Protein AF-A0A8C7X1G4-F1 (afdb_monomer)

Foldseek 3Di:
DDPPPPPDAAEDEAEAQAKDKDFLPDPDQAFQKKWKDFVPHTQWIDRNDDIDGDDPNPPQWDADSRGRIIMHGNDDQVSFGKMWMATPNRIGHIYGYQYAYAFDAWEWDWDADPVLFKIKIFIDDDDDVRHPDKWKWKDQPPDIDTDRIDMDGLPRPGQWIKIKIDDPHYIHIYPIDGDLSDADEFDAWEWDWDADPVLFKIKIFTDDDDDVRNHDKWKWKDFPPDIDTDRIDIDGLVRPGQWIKMWIDDPPYIHIYPIDGDPSDDDPPPPD

pLDDT: mean 90.73, std 12.64, range [34.22, 98.5]

Nearest PDB structures (foldseek):
  1ccz-assembly1_A  TM=8.205E-01  e=3.618E-11  Homo sapiens
  2dru-assembly1_A  TM=7.489E-01  e=7.939E-11  Rattus norvegicus
  1qa9-assembly2_D  TM=8.931E-01  e=1.353E-06  Homo sapiens
  4rwh-assembly1_A  TM=8.347E-01  e=2.680E-05  Mus musculus
  8jen-assembly4_P  TM=6.946E-01  e=1.225E-04  Homo sapiens

Mean predicted aligned error: 8.8 Å

Radius of gyration: 34.78 Å; Cα contacts (8 Å, |Δi|>4): 595; chains: 1; bounding box: 71×34×119 Å

Structure (mmCIF, N/CA/C/O backbone):
data_AF-A0A8C7X1G4-F1
#
_entry.id   AF-A0A8C7X1G4-F1
#
loop_
_atom_site.group_PDB
_atom_site.id
_atom_site.type_symbol
_atom_site.label_atom_id
_atom_site.label_alt_id
_atom_site.label_comp_id
_atom_site.label_asym_id
_atom_site.label_entity_id
_atom_site.label_seq_id
_atom_site.pdbx_PDB_ins_code
_atom_site.Cartn_x
_atom_site.Cartn_y
_atom_site.Cartn_z
_atom_site.occupancy
_atom_site.B_iso_or_equiv
_atom_site.auth_seq_id
_atom_site.auth_comp_id
_atom_site.auth_asym_id
_atom_site.auth_atom_id
_atom_site.pdbx_PDB_model_num
ATOM 1 N N . LEU A 1 1 ? 5.122 -12.377 -51.295 1.00 34.69 1 LEU A N 1
ATOM 2 C CA . LEU A 1 1 ? 5.225 -12.927 -49.927 1.00 34.69 1 LEU A CA 1
ATOM 3 C C . LEU A 1 1 ? 5.665 -11.789 -49.019 1.00 34.69 1 LEU A C 1
ATOM 5 O O . LEU A 1 1 ? 6.838 -11.447 -49.019 1.00 34.69 1 LEU A O 1
ATOM 9 N N . LEU A 1 2 ? 4.715 -11.124 -48.361 1.00 34.22 2 LEU A N 1
ATOM 10 C CA . LEU A 1 2 ? 5.016 -10.142 -47.321 1.00 34.22 2 LEU A CA 1
ATOM 11 C C . LEU A 1 2 ? 5.285 -10.939 -46.044 1.00 34.22 2 LEU A C 1
ATOM 13 O O . LEU A 1 2 ? 4.361 -11.521 -45.480 1.00 34.22 2 LEU A O 1
ATOM 17 N N . PHE A 1 3 ? 6.550 -11.037 -45.640 1.00 41.56 3 PHE A N 1
ATOM 18 C CA . PHE A 1 3 ? 6.887 -11.526 -44.308 1.00 41.56 3 PHE A CA 1
ATOM 19 C C . PHE A 1 3 ? 6.509 -10.430 -43.317 1.00 41.56 3 PHE A C 1
ATOM 21 O O . PHE A 1 3 ? 7.213 -9.434 -43.174 1.00 41.56 3 PHE A O 1
ATOM 28 N N . ASN A 1 4 ? 5.356 -10.600 -42.676 1.00 38.78 4 ASN A N 1
ATOM 29 C CA . ASN A 1 4 ? 4.965 -9.802 -41.528 1.00 38.78 4 ASN A CA 1
ATOM 30 C C . ASN A 1 4 ? 5.844 -10.270 -40.358 1.00 38.78 4 ASN A C 1
ATOM 32 O O . ASN A 1 4 ? 5.526 -11.253 -39.689 1.00 38.78 4 ASN A O 1
ATOM 36 N N . PHE A 1 5 ? 6.999 -9.633 -40.164 1.00 43.84 5 PHE A N 1
ATOM 37 C CA . PHE A 1 5 ? 7.762 -9.805 -38.934 1.00 43.84 5 PHE A CA 1
ATOM 38 C C . PHE A 1 5 ? 6.977 -9.116 -37.821 1.00 43.84 5 PHE A C 1
ATOM 40 O O . PHE A 1 5 ? 6.945 -7.892 -37.727 1.00 43.84 5 PHE A O 1
ATOM 47 N N . CYS A 1 6 ? 6.301 -9.912 -36.997 1.00 41.66 6 CYS A N 1
ATOM 48 C CA . CYS A 1 6 ? 5.775 -9.442 -35.728 1.00 41.66 6 CYS A CA 1
ATOM 49 C C . CYS A 1 6 ? 6.983 -9.266 -34.799 1.00 41.66 6 CYS A C 1
ATOM 51 O O . CYS A 1 6 ? 7.384 -10.208 -34.120 1.00 41.66 6 CYS A O 1
ATOM 53 N N . PHE A 1 7 ? 7.632 -8.101 -34.838 1.00 49.62 7 PHE A N 1
ATOM 54 C CA . PHE A 1 7 ? 8.645 -7.766 -33.844 1.00 49.62 7 PHE A CA 1
ATOM 55 C C . PHE A 1 7 ? 7.926 -7.579 -32.507 1.00 49.62 7 PHE A C 1
ATOM 57 O O . PHE A 1 7 ? 7.175 -6.626 -32.319 1.00 49.62 7 PHE A O 1
ATOM 64 N N . THR A 1 8 ? 8.099 -8.528 -31.591 1.00 54.25 8 THR A N 1
ATOM 65 C CA . THR A 1 8 ? 7.745 -8.336 -30.185 1.00 54.25 8 THR A CA 1
ATOM 66 C C . THR A 1 8 ? 8.718 -7.328 -29.591 1.00 54.25 8 THR A C 1
ATOM 68 O O . THR A 1 8 ? 9.898 -7.633 -29.426 1.00 54.25 8 THR A O 1
ATOM 71 N N . GLU A 1 9 ? 8.229 -6.128 -29.301 1.00 69.25 9 GLU A N 1
ATOM 72 C CA . GLU A 1 9 ? 8.960 -5.093 -28.572 1.00 69.25 9 GLU A CA 1
ATOM 73 C C . GLU A 1 9 ? 9.325 -5.626 -27.176 1.00 69.25 9 GLU A C 1
ATOM 75 O O . GLU A 1 9 ? 8.452 -5.928 -26.355 1.00 69.25 9 GLU A O 1
ATOM 80 N N . LYS A 1 10 ? 10.621 -5.802 -26.907 1.00 85.56 10 LYS A N 1
ATOM 81 C CA . LYS A 1 10 ? 11.110 -6.284 -25.609 1.00 85.56 10 LYS A CA 1
ATOM 82 C C . LYS A 1 10 ? 10.997 -5.144 -24.603 1.00 85.56 10 LYS A C 1
ATOM 84 O O . LYS A 1 10 ? 11.717 -4.157 -24.708 1.00 85.56 10 LYS A O 1
ATOM 89 N N . THR A 1 11 ? 10.083 -5.277 -23.645 1.00 92.69 11 THR A N 1
ATOM 90 C CA . THR A 1 11 ? 9.901 -4.305 -22.559 1.00 92.69 11 THR A CA 1
ATOM 91 C C . THR A 1 11 ? 10.560 -4.816 -21.283 1.00 92.69 11 THR A C 1
ATOM 93 O O . THR A 1 11 ? 10.318 -5.950 -20.875 1.00 92.69 11 THR A O 1
ATOM 96 N N . THR A 1 12 ? 11.360 -3.967 -20.644 1.00 95.00 12 THR A N 1
ATOM 97 C CA . THR A 1 12 ? 12.028 -4.238 -19.369 1.00 95.00 12 THR A CA 1
ATOM 98 C C . THR A 1 12 ? 11.533 -3.235 -18.332 1.00 95.00 12 THR A C 1
ATOM 100 O O . THR A 1 12 ? 11.745 -2.031 -18.486 1.00 95.00 12 THR A O 1
ATOM 103 N N . ASP A 1 13 ? 10.883 -3.723 -17.276 1.00 96.06 13 ASP A N 1
ATOM 104 C CA . ASP A 1 13 ? 10.500 -2.917 -16.114 1.00 96.06 13 ASP A CA 1
ATOM 105 C C . ASP A 1 13 ? 11.627 -2.952 -15.069 1.00 96.06 13 ASP A C 1
ATOM 107 O O . ASP A 1 13 ? 12.097 -4.025 -14.686 1.00 96.06 13 ASP A O 1
ATOM 111 N N . VAL A 1 14 ? 12.076 -1.784 -14.611 1.00 97.00 14 VAL A N 1
ATOM 112 C CA . VAL A 1 14 ? 13.241 -1.643 -13.724 1.00 97.00 14 VAL A CA 1
ATOM 113 C C . VAL A 1 14 ? 12.915 -0.742 -12.546 1.00 97.00 14 VAL A C 1
ATOM 115 O O . VAL A 1 14 ? 12.283 0.301 -12.703 1.00 97.00 14 VAL A O 1
ATOM 118 N N . LEU A 1 15 ? 13.373 -1.136 -11.357 1.00 97.50 15 LEU A N 1
ATOM 119 C CA . LEU A 1 15 ? 13.205 -0.350 -10.143 1.00 97.50 15 LEU A CA 1
ATOM 120 C C . LEU A 1 15 ? 14.036 0.938 -10.221 1.00 97.50 15 LEU A C 1
ATOM 122 O O . LEU A 1 15 ? 15.240 0.902 -10.487 1.00 97.50 15 LEU A O 1
ATOM 126 N N . LYS A 1 16 ? 13.415 2.079 -9.935 1.00 97.06 16 LYS A N 1
ATOM 127 C CA . LYS A 1 16 ? 14.098 3.369 -9.801 1.00 97.06 16 LYS A CA 1
ATOM 128 C C . LYS A 1 16 ? 15.258 3.282 -8.798 1.00 97.06 16 LYS A C 1
ATOM 130 O O . LYS A 1 16 ? 15.107 2.729 -7.712 1.00 97.06 16 LYS A O 1
ATOM 135 N N . GLY A 1 17 ? 16.410 3.829 -9.171 1.00 96.44 17 GLY A N 1
ATOM 136 C CA . GLY A 1 17 ? 17.653 3.788 -8.397 1.00 96.44 17 GLY A CA 1
ATOM 137 C C . GLY A 1 17 ? 18.428 2.468 -8.488 1.00 96.44 17 GLY A C 1
ATOM 138 O O . GLY A 1 17 ? 19.518 2.358 -7.932 1.00 96.44 17 GLY A O 1
ATOM 139 N N . SER A 1 18 ? 17.904 1.455 -9.191 1.00 97.00 18 SER A N 1
ATOM 140 C CA . SER A 1 18 ? 18.639 0.209 -9.453 1.00 97.00 18 SER A CA 1
ATOM 141 C C . SER A 1 18 ? 19.553 0.328 -10.682 1.00 97.00 18 SER A C 1
ATOM 143 O O . SER A 1 18 ? 19.762 1.423 -11.203 1.00 97.00 18 SER A O 1
ATOM 145 N N . SER A 1 19 ? 20.144 -0.784 -11.123 1.00 97.50 19 SER A N 1
ATOM 146 C CA . SER A 1 19 ? 20.985 -0.857 -12.321 1.00 97.50 19 SER A CA 1
ATOM 147 C C . SER A 1 19 ? 20.343 -1.777 -13.358 1.00 97.50 19 SER A C 1
ATOM 149 O O . SER A 1 19 ? 19.745 -2.793 -13.000 1.00 97.50 19 SER A O 1
ATOM 151 N N . VAL A 1 20 ? 20.469 -1.427 -14.638 1.00 97.25 20 VAL A N 1
ATOM 152 C CA . VAL A 1 20 ? 19.978 -2.225 -15.769 1.00 97.25 20 VAL A CA 1
ATOM 153 C C . VAL A 1 20 ? 21.058 -2.378 -16.828 1.00 97.25 20 VAL A C 1
ATOM 155 O O . VAL A 1 20 ? 21.833 -1.456 -17.079 1.00 97.25 20 VAL A O 1
ATOM 158 N N . VAL A 1 21 ? 21.066 -3.540 -17.478 1.00 97.00 21 VAL A N 1
ATOM 159 C CA . VAL A 1 21 ? 21.894 -3.827 -18.648 1.00 97.00 21 VAL A CA 1
ATOM 160 C C . VAL A 1 21 ? 20.980 -4.058 -19.846 1.00 97.00 21 VAL A C 1
ATOM 162 O O . VAL A 1 21 ? 20.161 -4.977 -19.844 1.00 97.00 21 VAL A O 1
ATOM 165 N N . LEU A 1 22 ? 21.118 -3.216 -20.865 1.00 95.81 22 LEU A N 1
ATOM 166 C CA . LEU A 1 22 ? 20.484 -3.395 -22.165 1.00 95.81 22 LEU A CA 1
ATOM 167 C C . LEU A 1 22 ? 21.479 -4.089 -23.092 1.00 95.81 22 LEU A C 1
ATOM 169 O O . LEU A 1 22 ? 22.620 -3.649 -23.230 1.00 95.81 22 LEU A O 1
ATOM 173 N N . SER A 1 23 ? 21.047 -5.176 -23.722 1.00 93.81 23 SER A N 1
ATOM 174 C CA . SER A 1 23 ? 21.884 -5.986 -24.608 1.00 93.81 23 SER A CA 1
ATOM 175 C C . SER A 1 23 ? 21.335 -5.937 -26.029 1.00 93.81 23 SER A C 1
ATOM 177 O O . 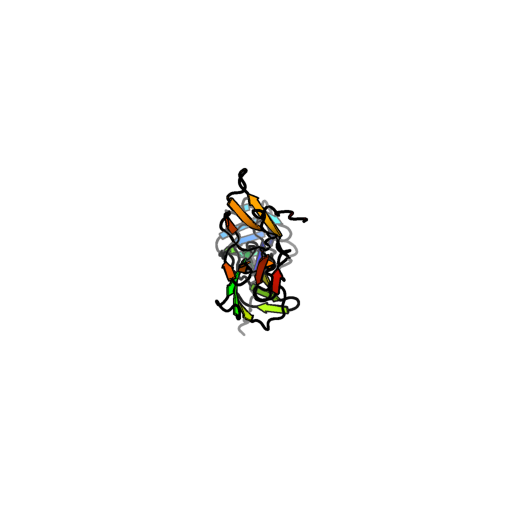SER A 1 23 ? 20.119 -6.021 -26.181 1.00 93.81 23 SER A O 1
ATOM 179 N N . PRO A 1 24 ? 22.168 -5.822 -27.076 1.00 89.50 24 PRO A N 1
ATOM 180 C CA . PRO A 1 24 ? 21.707 -5.833 -28.465 1.00 89.50 24 PRO A CA 1
ATOM 181 C C . PRO A 1 24 ? 21.060 -7.161 -28.912 1.00 89.50 24 PRO A C 1
ATOM 183 O O . PRO A 1 24 ? 20.560 -7.226 -30.031 1.00 89.50 24 PRO A O 1
ATOM 186 N N . ASP A 1 25 ? 21.059 -8.200 -28.064 1.00 77.94 25 ASP A N 1
ATOM 187 C CA . ASP A 1 25 ? 20.509 -9.551 -28.287 1.00 77.94 25 ASP A CA 1
ATOM 188 C C . ASP A 1 25 ? 21.128 -10.332 -29.476 1.00 77.94 25 ASP A C 1
ATOM 190 O O . ASP A 1 25 ? 20.889 -11.533 -29.608 1.00 77.94 25 ASP A O 1
ATOM 194 N N . ASP A 1 26 ? 21.975 -9.697 -30.297 1.00 71.56 26 ASP A N 1
ATOM 195 C CA . ASP A 1 26 ? 22.754 -10.312 -31.377 1.00 71.56 26 ASP A CA 1
ATOM 196 C C . ASP A 1 26 ? 24.218 -10.503 -30.939 1.00 71.56 26 ASP A C 1
ATOM 198 O O . ASP A 1 26 ? 24.931 -9.546 -30.628 1.00 71.56 26 ASP A O 1
ATOM 202 N N . ALA A 1 27 ? 24.670 -11.757 -30.896 1.00 58.47 27 ALA A N 1
ATOM 203 C CA . ALA A 1 27 ? 26.026 -12.128 -30.502 1.00 58.47 27 ALA A CA 1
ATOM 204 C C . ALA A 1 27 ? 26.964 -12.093 -31.719 1.00 58.47 27 ALA A C 1
ATOM 206 O O . ALA A 1 27 ? 27.510 -13.122 -32.127 1.00 58.47 27 ALA A O 1
ATOM 207 N N . GLU A 1 28 ? 27.145 -10.921 -32.334 1.00 65.25 28 GLU A N 1
ATOM 208 C CA . GLU A 1 28 ? 28.210 -10.779 -33.326 1.00 65.25 28 GLU A CA 1
ATOM 209 C C . GLU A 1 28 ? 29.567 -11.022 -32.652 1.00 65.25 28 GLU A C 1
ATOM 211 O O . GLU A 1 28 ? 29.893 -10.450 -31.614 1.00 65.25 28 GLU A O 1
ATOM 216 N N . THR A 1 29 ? 30.387 -11.892 -33.245 1.00 67.38 29 THR A N 1
ATOM 217 C CA . THR A 1 29 ? 31.658 -12.329 -32.645 1.00 67.38 29 THR A CA 1
ATOM 218 C C . THR A 1 29 ? 32.717 -11.225 -32.572 1.00 67.38 29 THR A C 1
ATOM 220 O O . THR A 1 29 ? 33.717 -11.387 -31.874 1.00 67.38 29 THR A O 1
ATOM 223 N N . SER A 1 30 ? 32.539 -10.117 -33.301 1.00 85.38 30 SER A N 1
ATOM 224 C CA . SER A 1 30 ? 33.432 -8.958 -33.249 1.00 85.38 30 SER A CA 1
ATOM 225 C C . SER A 1 30 ? 32.664 -7.664 -33.516 1.00 85.38 30 SER A C 1
ATOM 227 O O . SER A 1 30 ? 32.222 -7.405 -34.632 1.00 85.38 30 SER A O 1
ATOM 229 N N . ILE A 1 31 ? 32.527 -6.842 -32.479 1.00 88.62 31 ILE A N 1
ATOM 230 C CA . ILE A 1 31 ? 31.934 -5.507 -32.565 1.00 88.62 31 ILE A CA 1
ATOM 231 C C . ILE A 1 31 ? 33.049 -4.508 -32.897 1.00 88.62 31 ILE A C 1
ATOM 233 O O . ILE A 1 31 ? 33.967 -4.300 -32.104 1.00 88.62 31 ILE A O 1
ATOM 237 N N . ILE A 1 32 ? 32.977 -3.911 -34.087 1.00 90.50 32 ILE A N 1
ATOM 238 C CA . ILE A 1 32 ? 33.867 -2.840 -34.565 1.00 90.50 32 ILE A CA 1
ATOM 239 C C . ILE A 1 32 ? 33.261 -1.481 -34.208 1.00 90.50 32 ILE A C 1
ATOM 241 O O . ILE A 1 32 ? 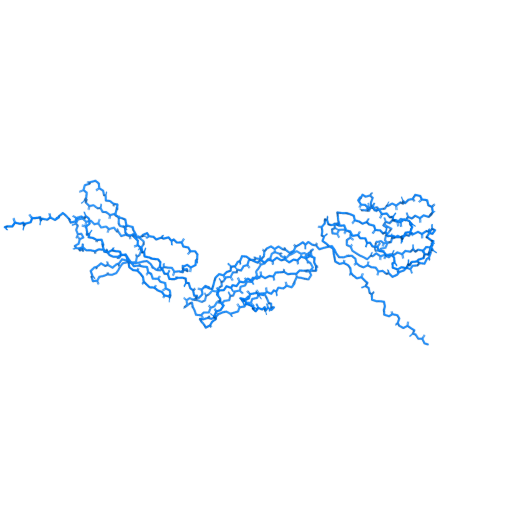33.976 -0.571 -33.789 1.00 90.50 32 ILE A O 1
ATOM 245 N N . SER A 1 33 ? 31.940 -1.352 -34.342 1.00 92.94 33 SER A N 1
ATOM 246 C CA . SER A 1 33 ? 31.198 -0.166 -33.928 1.00 92.94 33 SER A CA 1
ATOM 247 C C . SER A 1 33 ? 29.895 -0.527 -33.229 1.00 92.94 33 SER A C 1
ATOM 249 O O . SER A 1 33 ? 29.194 -1.448 -33.650 1.00 92.94 33 SER A O 1
ATOM 251 N N . ILE A 1 34 ? 29.546 0.238 -32.201 1.00 94.88 34 ILE A N 1
ATOM 252 C CA . ILE A 1 34 ? 28.278 0.135 -31.478 1.00 94.88 34 ILE A CA 1
ATOM 253 C C . ILE A 1 34 ? 27.730 1.533 -31.224 1.00 94.88 34 ILE A C 1
ATOM 255 O O . ILE A 1 34 ? 28.450 2.415 -30.762 1.00 94.88 34 ILE A O 1
ATOM 259 N N . THR A 1 35 ? 26.445 1.717 -31.491 1.00 96.62 35 THR A N 1
ATOM 260 C CA . THR A 1 35 ? 25.703 2.929 -31.157 1.00 96.62 35 THR A CA 1
ATOM 261 C C . THR A 1 35 ? 24.394 2.550 -30.485 1.00 96.62 35 THR A C 1
ATOM 263 O O . THR A 1 35 ? 23.646 1.718 -30.986 1.00 96.62 35 THR A O 1
ATOM 266 N N . TRP A 1 36 ? 24.091 3.197 -29.368 1.00 97.50 36 TRP A N 1
ATOM 267 C CA . TRP A 1 36 ? 22.780 3.155 -28.737 1.00 97.50 36 TRP A CA 1
ATOM 268 C C . TRP A 1 36 ? 22.062 4.476 -28.968 1.00 97.50 36 TRP A C 1
ATOM 270 O O . TRP A 1 36 ? 22.589 5.543 -28.640 1.00 97.50 36 TRP A O 1
ATOM 280 N N . LYS A 1 37 ? 20.840 4.398 -29.496 1.00 97.31 37 LYS A N 1
ATOM 281 C CA . LYS A 1 37 ? 19.903 5.525 -29.556 1.00 97.31 37 LYS A CA 1
ATOM 282 C C . LYS A 1 37 ? 18.875 5.398 -28.440 1.00 97.31 37 LYS A C 1
ATOM 284 O O . LYS A 1 37 ? 18.395 4.295 -28.201 1.00 97.31 37 LYS A O 1
ATOM 289 N N . HIS A 1 38 ? 18.541 6.509 -27.792 1.00 97.44 38 HIS A N 1
ATOM 290 C CA . HIS A 1 38 ? 17.416 6.661 -26.868 1.00 97.44 38 HIS A CA 1
ATOM 291 C C . HIS A 1 38 ? 16.393 7.586 -27.534 1.00 97.44 38 HIS A C 1
ATOM 293 O O . HIS A 1 38 ? 16.647 8.775 -27.742 1.00 97.44 38 HIS A O 1
ATOM 299 N N . GLY A 1 39 ? 15.275 7.014 -27.978 1.00 95.56 39 GLY A N 1
ATOM 300 C CA . GLY A 1 39 ? 14.391 7.667 -28.943 1.00 95.56 39 GLY A CA 1
ATOM 301 C C . GLY A 1 39 ? 15.144 8.050 -30.226 1.00 95.56 39 GLY A C 1
ATOM 302 O O . GLY A 1 39 ? 15.823 7.225 -30.834 1.00 95.56 39 GLY A O 1
ATOM 303 N N . ALA A 1 40 ? 15.042 9.316 -30.637 1.00 94.38 40 ALA A N 1
ATOM 304 C CA . ALA A 1 40 ? 15.722 9.830 -31.831 1.00 94.38 40 ALA A CA 1
ATOM 305 C C . ALA A 1 40 ? 17.195 10.215 -31.592 1.00 94.38 40 ALA A C 1
ATOM 307 O O . ALA A 1 40 ? 17.910 10.548 -32.539 1.00 94.38 40 ALA A O 1
ATOM 308 N N . ASP A 1 41 ? 17.645 10.197 -30.339 1.00 96.81 41 ASP A N 1
ATOM 309 C CA . ASP A 1 41 ? 18.889 10.820 -29.915 1.00 96.81 41 ASP A CA 1
ATOM 310 C C . ASP A 1 41 ? 19.959 9.791 -29.554 1.00 96.81 41 ASP A C 1
ATOM 312 O O . ASP A 1 41 ? 19.656 8.671 -29.155 1.00 96.81 41 ASP A O 1
ATOM 316 N N . LEU A 1 42 ? 21.233 10.167 -29.670 1.00 96.94 42 LEU A N 1
ATOM 317 C CA . LEU A 1 42 ? 22.334 9.302 -29.246 1.00 96.94 42 LEU A CA 1
ATOM 318 C C . LEU A 1 42 ? 22.383 9.213 -27.717 1.00 96.94 42 LEU A C 1
ATOM 320 O O . LEU A 1 42 ? 22.312 10.234 -27.029 1.00 96.94 42 LEU A O 1
ATOM 324 N N . ALA A 1 43 ? 22.540 7.992 -27.209 1.00 97.12 43 ALA A N 1
ATOM 325 C CA . ALA A 1 43 ? 22.817 7.707 -25.806 1.00 97.12 43 ALA A CA 1
ATOM 326 C C . ALA A 1 43 ? 24.312 7.436 -25.590 1.00 97.12 43 ALA A C 1
ATOM 328 O O . ALA A 1 43 ? 24.941 8.055 -24.730 1.00 97.12 43 ALA A O 1
ATOM 329 N N . ALA A 1 44 ? 24.890 6.556 -26.413 1.00 97.38 44 ALA A N 1
ATOM 330 C CA . ALA A 1 44 ? 26.311 6.231 -26.393 1.00 97.38 44 ALA A CA 1
ATOM 331 C C . ALA A 1 44 ? 26.781 5.694 -27.749 1.00 97.38 44 ALA A C 1
ATOM 333 O O . ALA A 1 44 ? 26.002 5.049 -28.454 1.00 97.38 44 ALA A O 1
ATOM 334 N N . ASP A 1 45 ? 28.053 5.890 -28.085 1.00 95.94 45 ASP A N 1
ATOM 335 C CA . ASP A 1 45 ? 28.682 5.215 -29.219 1.00 95.94 45 ASP A CA 1
ATOM 336 C C . ASP A 1 45 ? 30.164 4.871 -28.996 1.00 95.94 45 ASP A C 1
ATOM 338 O O . ASP A 1 45 ? 30.831 5.366 -28.084 1.00 95.94 45 ASP A O 1
ATOM 342 N N . SER A 1 46 ? 30.665 3.948 -29.816 1.00 94.19 46 SER A N 1
ATOM 343 C CA . SER A 1 46 ? 32.080 3.607 -29.938 1.00 94.19 46 SER A CA 1
ATOM 344 C C . SER A 1 46 ? 32.371 3.076 -31.343 1.00 94.19 46 SER A C 1
ATOM 346 O O . SER A 1 46 ? 31.622 2.254 -31.867 1.00 94.19 46 SER A O 1
ATOM 348 N N . PHE A 1 47 ? 33.488 3.514 -31.932 1.00 90.06 47 PHE A N 1
ATOM 349 C CA . PHE A 1 47 ? 33.972 3.105 -33.259 1.00 90.06 47 PHE A CA 1
ATOM 350 C C . PHE A 1 47 ? 35.397 2.536 -33.159 1.00 90.06 47 PHE A C 1
ATOM 352 O O . PHE A 1 47 ? 36.354 3.120 -33.666 1.00 90.06 47 PHE A O 1
ATOM 359 N N . GLY A 1 48 ? 35.565 1.435 -32.422 1.00 76.06 48 GLY A N 1
ATOM 360 C CA . GLY A 1 48 ? 36.865 0.774 -32.237 1.00 76.06 48 GLY A CA 1
ATOM 361 C C . GLY A 1 48 ? 37.850 1.536 -31.338 1.00 76.06 48 GLY A C 1
ATOM 362 O O . GLY A 1 48 ? 39.040 1.222 -31.324 1.00 76.06 48 GLY A O 1
ATOM 363 N N . GLY A 1 49 ? 37.365 2.533 -30.593 1.00 78.62 49 GLY A N 1
ATOM 364 C CA . GLY A 1 49 ? 38.158 3.413 -29.736 1.00 78.62 49 GLY A CA 1
ATOM 365 C C . GLY A 1 49 ? 37.424 3.787 -28.448 1.00 78.62 49 GLY A C 1
ATOM 366 O O . GLY A 1 49 ? 36.690 2.976 -27.884 1.00 78.62 49 GLY A O 1
ATOM 367 N N . ASN A 1 50 ? 37.624 5.019 -27.974 1.00 87.81 50 ASN A N 1
ATOM 368 C CA . ASN A 1 50 ? 36.973 5.503 -26.756 1.00 87.81 50 ASN A CA 1
ATOM 369 C C . ASN A 1 50 ? 35.452 5.576 -26.928 1.00 87.81 50 ASN A C 1
ATOM 371 O O . ASN A 1 50 ? 34.957 5.971 -27.982 1.00 87.81 50 ASN A O 1
ATOM 375 N N . THR A 1 51 ? 34.730 5.220 -25.869 1.00 94.31 51 THR A N 1
ATOM 376 C CA . THR A 1 51 ? 33.279 5.390 -25.795 1.00 94.31 51 THR A CA 1
ATOM 377 C C . THR A 1 51 ? 32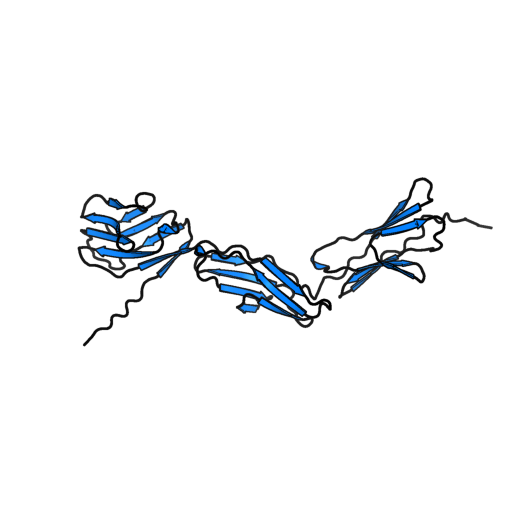.934 6.854 -25.550 1.00 94.31 51 THR A C 1
ATOM 379 O O . THR A 1 51 ? 33.513 7.478 -24.657 1.00 94.31 51 THR A O 1
ATOM 382 N N . THR A 1 52 ? 31.954 7.370 -26.286 1.00 96.25 52 THR A N 1
ATOM 383 C CA . THR A 1 52 ? 31.337 8.672 -26.016 1.00 96.25 52 THR A CA 1
ATOM 384 C C . THR A 1 52 ? 29.939 8.450 -25.462 1.00 96.25 52 THR A C 1
ATOM 386 O O . THR A 1 52 ? 29.158 7.688 -26.027 1.00 96.25 52 THR A O 1
ATOM 389 N N . PHE A 1 53 ? 29.620 9.117 -24.355 1.00 97.25 53 PHE A N 1
ATOM 390 C CA . PHE A 1 53 ? 28.263 9.197 -23.827 1.00 97.25 53 PHE A CA 1
ATOM 391 C C . PHE A 1 53 ? 27.680 10.573 -24.115 1.00 97.25 53 PHE A C 1
ATOM 393 O O . PHE A 1 53 ? 28.402 11.557 -24.278 1.00 97.25 53 PHE A O 1
ATOM 400 N N . TYR A 1 54 ? 26.357 10.638 -24.187 1.00 96.38 54 TYR A N 1
ATOM 401 C CA . TYR A 1 54 ? 25.649 11.859 -24.531 1.00 96.38 54 TYR A CA 1
ATOM 402 C C . TYR A 1 54 ? 24.594 12.183 -23.476 1.00 96.38 54 TYR A C 1
ATOM 404 O O . TYR A 1 54 ? 23.964 11.302 -22.896 1.00 96.38 54 TYR A O 1
ATOM 412 N N . ARG A 1 55 ? 24.343 13.481 -23.266 1.00 94.12 55 ARG A N 1
ATOM 413 C CA . ARG A 1 55 ? 23.214 13.986 -22.465 1.00 94.12 55 ARG A CA 1
ATOM 414 C C . ARG A 1 55 ? 23.181 13.391 -21.049 1.00 94.12 55 ARG A C 1
ATOM 416 O O . ARG A 1 55 ? 24.147 13.543 -20.306 1.00 94.12 55 ARG A O 1
ATOM 423 N N . ILE A 1 56 ? 22.070 12.742 -20.694 1.00 94.38 56 ILE A N 1
ATOM 424 C CA . ILE A 1 56 ? 21.794 12.139 -19.386 1.00 94.38 56 ILE A CA 1
ATOM 425 C C . ILE A 1 56 ? 22.631 10.881 -19.111 1.00 94.38 56 ILE A C 1
ATOM 427 O O . ILE A 1 56 ? 22.660 10.424 -17.975 1.00 94.38 56 ILE A O 1
ATOM 431 N N . PHE A 1 57 ? 23.338 10.358 -20.121 1.00 96.12 57 PHE A N 1
ATOM 432 C CA . PHE A 1 57 ? 24.153 9.144 -20.025 1.00 96.12 57 PHE A CA 1
ATOM 433 C C . PHE A 1 57 ? 25.631 9.414 -19.702 1.00 96.12 57 PHE A C 1
ATOM 435 O O . PHE A 1 57 ? 26.410 8.472 -19.613 1.00 96.12 57 PHE A O 1
ATOM 442 N N . ASN A 1 58 ? 26.045 10.678 -19.536 1.00 91.31 58 ASN A N 1
ATOM 443 C CA . ASN A 1 58 ? 27.442 11.021 -19.229 1.00 91.31 58 ASN A CA 1
ATOM 444 C C . ASN A 1 58 ? 27.925 10.485 -17.874 1.00 91.31 58 ASN A C 1
ATOM 446 O O . ASN A 1 58 ? 29.111 10.205 -17.719 1.00 91.31 58 ASN A O 1
ATOM 450 N N . ASP A 1 59 ? 27.008 10.318 -16.922 1.00 89.44 59 ASP A N 1
ATOM 451 C CA . ASP A 1 59 ? 27.310 9.871 -15.568 1.00 89.44 59 ASP A CA 1
ATOM 452 C C . ASP A 1 59 ? 26.578 8.564 -15.258 1.00 89.44 59 ASP A C 1
ATOM 454 O O . ASP A 1 59 ? 25.413 8.376 -15.611 1.00 89.44 59 ASP A O 1
ATOM 458 N N . GLY A 1 60 ? 27.263 7.646 -14.572 1.00 90.69 60 GLY A N 1
ATOM 459 C CA . GLY A 1 60 ? 26.662 6.395 -14.100 1.00 90.69 60 GLY A CA 1
ATOM 460 C C . GLY A 1 60 ? 26.376 5.357 -15.191 1.00 90.69 60 GLY A C 1
ATOM 461 O O . GLY A 1 60 ? 25.813 4.309 -14.877 1.00 90.69 60 GLY A O 1
ATOM 462 N N . CYS A 1 61 ? 26.792 5.592 -16.437 1.00 96.25 61 CYS A N 1
ATOM 463 C CA . CYS A 1 61 ? 26.627 4.645 -17.539 1.00 96.25 61 CYS A CA 1
ATOM 464 C C . CYS A 1 61 ? 27.963 4.043 -17.988 1.00 96.25 61 CYS A C 1
ATOM 466 O O . CYS A 1 61 ? 29.025 4.653 -17.860 1.00 96.25 61 CYS A O 1
ATOM 468 N N . SER A 1 62 ? 27.913 2.829 -18.528 1.00 96.38 62 SER A N 1
ATOM 469 C CA . SER A 1 62 ? 29.063 2.177 -19.154 1.00 96.38 62 SER A CA 1
ATOM 470 C C . SER A 1 62 ? 28.631 1.379 -20.383 1.00 96.38 62 SER A C 1
ATOM 472 O O . SER A 1 62 ? 27.505 0.898 -20.465 1.00 96.38 62 SER A O 1
ATOM 474 N N . LEU A 1 63 ? 29.528 1.263 -21.362 1.00 95.69 63 LEU A N 1
ATOM 475 C CA . LEU A 1 63 ? 29.292 0.537 -22.605 1.00 95.69 63 LEU A CA 1
ATOM 476 C C . LEU A 1 63 ? 30.384 -0.509 -22.738 1.00 95.69 63 LEU A C 1
ATOM 478 O O . LEU A 1 63 ? 31.568 -0.175 -22.847 1.00 95.69 63 LEU A O 1
ATOM 482 N N . ASN A 1 64 ? 29.990 -1.775 -22.726 1.00 93.31 64 ASN A N 1
ATOM 483 C CA . ASN A 1 64 ? 30.910 -2.865 -22.983 1.00 93.31 64 ASN A CA 1
ATOM 484 C C . ASN A 1 64 ? 31.090 -3.003 -24.495 1.00 93.31 64 ASN A C 1
ATOM 486 O O . ASN A 1 64 ? 30.255 -3.579 -25.180 1.00 93.31 64 ASN A O 1
ATOM 490 N N . THR A 1 65 ? 32.199 -2.502 -25.032 1.00 91.00 65 THR A N 1
ATOM 491 C CA . THR A 1 65 ? 32.460 -2.523 -26.480 1.00 91.00 65 THR A CA 1
ATOM 492 C C . THR A 1 65 ? 32.690 -3.924 -27.050 1.00 91.00 65 THR A C 1
ATOM 494 O O . THR A 1 65 ? 32.667 -4.088 -28.264 1.00 91.00 65 THR A O 1
ATOM 497 N N . LYS A 1 66 ? 32.878 -4.949 -26.204 1.00 89.88 66 LYS A N 1
ATOM 498 C CA . LYS A 1 66 ? 32.991 -6.346 -26.650 1.00 89.88 66 LYS A CA 1
ATOM 499 C C . LYS A 1 66 ? 31.632 -7.015 -26.843 1.00 89.88 66 LYS A C 1
ATOM 501 O O . LYS A 1 66 ? 31.512 -7.846 -27.733 1.00 89.88 66 LYS A O 1
ATOM 506 N N . THR A 1 67 ? 30.649 -6.688 -26.003 1.00 91.44 67 THR A N 1
ATOM 507 C CA . THR A 1 67 ? 29.303 -7.298 -26.024 1.00 91.44 67 THR A CA 1
ATOM 508 C C . THR A 1 67 ? 28.229 -6.363 -26.580 1.00 91.44 67 THR A C 1
ATOM 510 O O . THR A 1 67 ? 27.137 -6.805 -26.911 1.00 91.44 67 THR A O 1
ATOM 513 N N . GLY A 1 68 ? 28.525 -5.067 -26.682 1.00 92.31 68 GLY A N 1
ATOM 514 C CA . GLY A 1 68 ? 27.578 -4.018 -27.048 1.00 92.31 68 GLY A CA 1
ATOM 515 C C . GLY A 1 68 ? 26.616 -3.639 -25.919 1.00 92.31 68 GLY A C 1
ATOM 516 O O . GLY A 1 68 ? 25.715 -2.836 -26.142 1.00 92.31 68 GLY A O 1
ATOM 517 N N . GLU A 1 69 ? 26.789 -4.193 -24.718 1.00 95.19 69 GLU A N 1
ATOM 518 C CA . GLU A 1 69 ? 25.882 -3.976 -23.591 1.00 95.19 69 GLU A CA 1
ATOM 519 C C . GLU A 1 69 ? 26.017 -2.566 -23.010 1.00 95.19 69 GLU A C 1
ATOM 521 O O . GLU A 1 69 ? 27.109 -2.145 -22.613 1.00 95.19 69 GLU A O 1
ATOM 526 N N . LEU A 1 70 ? 24.889 -1.861 -22.920 1.00 96.56 70 LEU A N 1
ATOM 527 C CA . LEU A 1 70 ? 24.770 -0.572 -22.247 1.00 96.56 70 LEU A CA 1
ATOM 528 C C . LEU A 1 70 ? 24.282 -0.801 -20.817 1.00 96.56 70 LEU A C 1
ATOM 530 O O . LEU A 1 70 ? 23.166 -1.270 -20.600 1.00 96.56 70 LEU A O 1
ATOM 534 N N . THR A 1 71 ? 25.111 -0.449 -19.841 1.00 97.81 71 THR A N 1
ATOM 535 C CA . THR A 1 71 ? 24.743 -0.462 -18.423 1.00 97.81 71 THR A CA 1
ATOM 536 C C . THR A 1 71 ? 24.377 0.945 -17.980 1.00 97.81 71 THR A C 1
ATOM 538 O O . THR A 1 71 ? 25.141 1.882 -18.214 1.00 97.81 71 THR A O 1
ATOM 541 N N . ILE A 1 72 ? 23.238 1.084 -17.306 1.00 98.19 72 ILE A N 1
ATOM 542 C CA . ILE A 1 72 ? 22.772 2.333 -16.696 1.00 98.19 72 ILE A CA 1
ATOM 543 C C . ILE A 1 72 ? 22.613 2.063 -15.200 1.00 98.19 72 ILE A C 1
ATOM 545 O O . ILE A 1 72 ? 21.791 1.236 -14.806 1.00 98.19 72 ILE A O 1
ATOM 549 N N . ASN A 1 73 ? 23.406 2.737 -14.369 1.00 97.31 73 ASN A N 1
ATOM 550 C CA . ASN A 1 73 ? 23.307 2.658 -12.911 1.00 97.31 73 ASN A CA 1
ATOM 551 C C . ASN A 1 73 ? 22.457 3.805 -12.363 1.00 97.31 73 ASN A C 1
ATOM 553 O O . ASN A 1 73 ? 22.339 4.843 -13.012 1.00 97.31 73 ASN A O 1
ATOM 557 N N . ASP A 1 74 ? 21.906 3.617 -11.160 1.00 96.38 74 ASP A N 1
ATOM 558 C CA . ASP A 1 74 ? 21.030 4.591 -10.498 1.00 96.38 74 ASP A CA 1
ATOM 559 C C . ASP A 1 74 ? 19.934 5.096 -11.452 1.00 96.38 74 ASP A C 1
ATOM 561 O O . ASP A 1 74 ? 19.845 6.274 -11.794 1.00 96.38 74 ASP A O 1
ATOM 565 N N . VAL A 1 75 ? 19.151 4.159 -11.993 1.00 96.44 75 VAL A N 1
ATOM 566 C CA . VAL A 1 75 ? 18.199 4.435 -13.073 1.00 96.44 75 VAL A CA 1
ATOM 567 C C . VAL A 1 75 ? 17.125 5.431 -12.611 1.00 96.44 75 VAL A C 1
ATOM 569 O O . VAL A 1 75 ? 16.457 5.223 -11.598 1.00 96.44 75 VAL A O 1
ATOM 572 N N . ARG A 1 76 ? 16.909 6.497 -13.388 1.00 94.50 76 ARG A N 1
ATOM 573 C CA . ARG A 1 76 ? 15.954 7.577 -13.116 1.00 94.50 76 ARG A CA 1
ATOM 574 C C . ARG A 1 76 ? 14.854 7.614 -14.185 1.00 94.50 76 ARG A C 1
ATOM 576 O O . ARG A 1 76 ? 15.065 7.057 -15.262 1.00 94.50 76 ARG A O 1
ATOM 583 N N . PRO A 1 77 ? 13.695 8.251 -13.928 1.00 93.62 77 PRO A N 1
ATOM 584 C CA . PRO A 1 77 ? 12.582 8.295 -14.881 1.00 93.62 77 PRO A CA 1
ATOM 585 C C . PRO A 1 77 ? 12.964 8.765 -16.292 1.00 93.62 77 PRO A C 1
ATOM 587 O O . PRO A 1 77 ? 12.438 8.241 -17.269 1.00 93.62 77 PRO A O 1
ATOM 590 N N . GLU A 1 78 ? 13.919 9.688 -16.419 1.00 94.12 78 GLU A N 1
ATOM 591 C CA . GLU A 1 78 ? 14.421 10.193 -17.702 1.00 94.12 78 GLU A CA 1
ATOM 592 C C . GLU A 1 78 ? 15.201 9.162 -18.532 1.00 94.12 78 GLU A C 1
ATOM 594 O O . GLU A 1 78 ? 15.330 9.336 -19.741 1.00 94.12 78 GLU A O 1
ATOM 599 N N . HIS A 1 79 ? 15.689 8.079 -17.919 1.00 96.25 79 HIS A N 1
ATOM 600 C CA . HIS A 1 79 ? 16.254 6.938 -18.644 1.00 96.25 79 HIS A CA 1
ATOM 601 C C . HIS A 1 79 ? 15.153 6.019 -19.201 1.00 96.25 79 HIS A C 1
ATOM 603 O O . HIS A 1 79 ? 15.437 5.087 -19.939 1.00 96.25 79 HIS A O 1
ATOM 609 N N . GLY A 1 80 ? 13.880 6.230 -18.862 1.00 95.75 80 GLY A N 1
ATOM 610 C CA . GLY A 1 80 ? 12.785 5.495 -19.489 1.00 95.75 80 GLY A CA 1
ATOM 611 C C . GLY A 1 80 ? 12.662 5.833 -20.975 1.00 95.75 80 GLY A C 1
ATOM 612 O O . GLY A 1 80 ? 12.926 6.959 -21.395 1.00 95.75 80 GLY A O 1
ATOM 613 N N . GLY A 1 81 ? 12.244 4.870 -21.791 1.00 95.94 81 GLY A N 1
ATOM 614 C CA . GLY A 1 81 ? 12.006 5.087 -23.216 1.00 95.94 81 GLY A CA 1
ATOM 615 C C . GLY A 1 81 ? 12.457 3.933 -24.097 1.00 95.94 81 GLY A C 1
ATOM 616 O O . GLY A 1 81 ? 12.792 2.850 -23.624 1.00 95.94 81 GLY A O 1
ATOM 617 N N . GLU A 1 82 ? 12.423 4.177 -25.400 1.00 97.56 82 GLU A N 1
ATOM 618 C CA . GLU A 1 82 ? 12.853 3.219 -26.412 1.00 97.56 82 GLU A CA 1
ATOM 619 C C . GLU A 1 82 ? 14.360 3.337 -26.656 1.00 97.56 82 GLU A C 1
ATOM 621 O O . GLU A 1 82 ? 14.891 4.436 -26.819 1.00 97.56 82 GLU A O 1
ATOM 626 N N . TYR A 1 83 ? 15.033 2.194 -26.702 1.00 96.81 83 TYR A N 1
ATOM 627 C CA . TYR A 1 83 ? 16.452 2.051 -26.965 1.00 96.81 83 TYR A CA 1
ATOM 628 C C . TYR A 1 83 ? 16.671 1.208 -28.211 1.00 96.81 83 TYR A C 1
ATOM 630 O O . TYR A 1 83 ? 16.217 0.068 -28.275 1.00 96.81 83 TYR A O 1
ATOM 638 N N . THR A 1 84 ? 17.406 1.742 -29.182 1.00 95.69 84 THR A N 1
ATOM 639 C CA . THR A 1 84 ? 17.719 1.033 -30.428 1.00 95.69 84 THR A CA 1
ATOM 640 C C . THR A 1 84 ? 19.231 0.867 -30.565 1.00 95.69 84 THR A C 1
ATOM 642 O O . THR A 1 84 ? 19.929 1.879 -30.706 1.00 95.69 84 THR A O 1
ATOM 645 N N . PRO A 1 85 ? 19.757 -0.372 -30.521 1.00 95.31 85 PRO A N 1
ATOM 646 C CA . PRO A 1 85 ? 21.159 -0.632 -30.790 1.00 95.31 85 PRO A CA 1
ATOM 647 C C . PRO A 1 85 ? 21.433 -0.715 -32.295 1.00 95.31 85 PRO A C 1
ATOM 649 O O . PRO A 1 85 ? 20.658 -1.274 -33.071 1.00 95.31 85 PRO A O 1
ATOM 652 N N . GLU A 1 86 ? 22.586 -0.202 -32.697 1.00 94.06 86 GLU A N 1
ATOM 653 C CA . GLU A 1 86 ? 23.156 -0.339 -34.030 1.00 94.06 86 GLU A CA 1
ATOM 654 C C . GLU A 1 86 ? 24.568 -0.919 -33.884 1.00 94.06 86 GLU A C 1
ATOM 656 O O . GLU A 1 86 ? 25.453 -0.283 -33.311 1.00 94.06 86 GLU A O 1
ATOM 661 N N . VAL A 1 87 ? 24.771 -2.148 -34.361 1.00 93.25 87 VAL A N 1
ATOM 662 C CA . VAL A 1 87 ? 26.043 -2.885 -34.270 1.00 93.25 87 VAL A CA 1
ATOM 663 C C . VAL A 1 87 ? 26.616 -3.006 -35.677 1.00 93.25 87 VAL A C 1
ATOM 665 O O . VAL A 1 87 ? 25.925 -3.479 -36.573 1.00 93.25 87 VAL A O 1
ATOM 668 N N . ASN A 1 88 ? 27.859 -2.572 -35.902 1.00 92.62 88 ASN A N 1
ATOM 669 C CA . ASN A 1 88 ? 28.546 -2.681 -37.200 1.00 92.62 88 ASN A CA 1
ATOM 670 C C . ASN A 1 88 ? 27.731 -2.138 -38.402 1.00 92.62 88 ASN A C 1
ATOM 672 O O . ASN A 1 88 ? 27.814 -2.658 -39.514 1.00 92.62 88 ASN A O 1
ATOM 676 N N . GLY A 1 89 ? 26.928 -1.091 -38.177 1.00 89.88 89 GLY A N 1
ATOM 677 C CA . GLY A 1 89 ? 26.046 -0.481 -39.184 1.00 89.88 89 GLY A CA 1
ATOM 678 C C . GLY A 1 89 ? 24.706 -1.201 -39.396 1.00 89.88 89 GLY A C 1
ATOM 679 O O . GLY A 1 89 ? 23.922 -0.804 -40.259 1.00 89.88 89 GLY A O 1
ATOM 680 N N . LYS A 1 90 ? 24.418 -2.255 -38.625 1.00 91.25 90 LYS A N 1
ATOM 681 C CA . LYS A 1 90 ? 23.144 -2.979 -38.623 1.00 91.25 90 LYS A CA 1
ATOM 682 C C . LYS A 1 90 ? 22.276 -2.503 -37.461 1.00 91.25 90 LYS A C 1
ATOM 684 O O . LYS A 1 90 ? 22.631 -2.682 -36.299 1.00 91.25 90 LYS A O 1
ATOM 689 N N . ILE A 1 91 ? 21.112 -1.941 -37.783 1.00 92.25 91 ILE A N 1
ATOM 690 C CA . ILE A 1 91 ? 20.095 -1.566 -36.794 1.00 92.25 91 ILE A CA 1
ATOM 691 C C . ILE A 1 91 ? 19.400 -2.836 -36.296 1.00 92.25 91 ILE A C 1
ATOM 693 O O . ILE A 1 91 ? 18.926 -3.648 -37.096 1.00 92.25 91 ILE A O 1
ATOM 697 N N . LEU A 1 92 ? 19.354 -3.002 -34.978 1.00 91.88 92 LEU A N 1
ATOM 698 C CA . LEU A 1 92 ? 18.748 -4.144 -34.301 1.00 91.88 92 LEU A CA 1
ATOM 699 C C . LEU A 1 92 ? 17.404 -3.763 -33.670 1.00 91.88 92 LEU A C 1
ATOM 701 O O . LEU A 1 92 ? 16.979 -2.608 -33.703 1.00 91.88 92 LEU A O 1
ATOM 705 N N . SER A 1 93 ? 16.714 -4.762 -33.120 1.00 91.00 93 SER A N 1
ATOM 706 C CA . SER A 1 93 ? 15.396 -4.587 -32.511 1.00 91.00 93 SER A CA 1
ATOM 707 C C . SER A 1 93 ? 15.431 -3.591 -31.354 1.00 91.00 93 SER A C 1
ATOM 709 O O . SER A 1 93 ? 16.293 -3.664 -30.474 1.00 91.00 93 SER A O 1
ATOM 711 N N . ALA A 1 94 ? 14.446 -2.695 -31.338 1.00 93.12 94 ALA A N 1
ATOM 712 C CA . ALA A 1 94 ? 14.256 -1.753 -30.251 1.00 93.12 94 ALA A CA 1
ATOM 713 C C . ALA A 1 94 ? 13.826 -2.458 -28.951 1.00 93.12 94 ALA A C 1
ATOM 715 O O . ALA A 1 94 ? 13.139 -3.485 -28.961 1.00 93.12 94 ALA A O 1
ATOM 716 N N . GLN A 1 95 ? 14.234 -1.877 -27.826 1.00 94.62 95 GLN A N 1
ATOM 717 C CA . GLN A 1 95 ? 13.936 -2.328 -26.471 1.00 94.62 95 GLN A CA 1
ATOM 718 C C . GLN A 1 95 ? 13.360 -1.172 -25.668 1.00 94.62 95 GLN A C 1
ATOM 720 O O . GLN A 1 95 ? 13.910 -0.075 -25.673 1.00 94.62 95 GLN A O 1
ATOM 725 N N . LYS A 1 96 ? 12.276 -1.410 -24.940 1.00 96.00 96 LYS A N 1
ATOM 726 C CA . LYS A 1 96 ? 11.620 -0.386 -24.133 1.00 96.00 96 LYS A CA 1
ATOM 727 C C . LYS A 1 96 ? 11.976 -0.544 -22.669 1.00 96.00 96 LYS A C 1
ATOM 729 O O . LYS A 1 96 ? 11.681 -1.566 -22.058 1.00 96.00 96 LYS A O 1
ATOM 734 N N . LEU A 1 97 ? 12.570 0.488 -22.091 1.00 96.50 97 LEU A N 1
ATOM 735 C CA . LEU A 1 97 ? 12.858 0.567 -20.667 1.00 96.50 97 LEU A CA 1
ATOM 736 C C . LEU A 1 97 ? 11.748 1.354 -19.963 1.00 96.50 97 LEU A C 1
ATOM 738 O O . LEU A 1 97 ? 11.485 2.512 -20.299 1.00 96.50 97 LEU A O 1
ATOM 742 N N . ARG A 1 98 ? 11.102 0.737 -18.974 1.00 96.44 98 ARG A N 1
ATOM 743 C CA . ARG A 1 98 ? 10.155 1.394 -18.064 1.00 96.44 98 ARG A CA 1
ATOM 744 C C . ARG A 1 98 ? 10.792 1.486 -16.689 1.00 96.44 98 ARG A C 1
ATOM 746 O O . ARG A 1 98 ? 11.161 0.475 -16.101 1.00 96.44 98 ARG A O 1
ATOM 753 N N . VAL A 1 99 ? 10.917 2.704 -16.180 1.00 97.12 99 VAL A N 1
ATOM 754 C CA . VAL A 1 99 ? 11.485 2.957 -14.854 1.00 97.12 99 VAL A CA 1
ATOM 755 C C . VAL A 1 99 ? 10.336 3.141 -13.882 1.00 97.12 99 VAL A C 1
ATOM 757 O O . VAL A 1 99 ? 9.563 4.087 -14.021 1.00 97.12 99 VAL A O 1
ATOM 760 N N . LEU A 1 100 ? 10.216 2.219 -12.931 1.00 97.81 100 LEU A N 1
ATOM 761 C CA . LEU A 1 100 ? 9.109 2.164 -11.990 1.00 97.81 100 LEU A CA 1
ATOM 762 C C . LEU A 1 100 ? 9.580 2.429 -10.560 1.00 97.81 100 LEU A C 1
ATOM 764 O O . LEU A 1 100 ? 10.596 1.899 -10.107 1.00 97.81 100 LEU A O 1
ATOM 768 N N . SER A 1 101 ? 8.814 3.225 -9.830 1.00 97.06 101 SER A N 1
ATOM 769 C CA . SER A 1 101 ? 8.947 3.372 -8.385 1.00 97.06 101 SER A CA 1
ATOM 770 C C . SER A 1 101 ? 8.331 2.171 -7.657 1.00 97.06 101 SER A C 1
ATOM 772 O O . SER A 1 101 ? 7.438 1.501 -8.194 1.00 97.06 101 SER A O 1
ATOM 774 N N . PRO A 1 102 ? 8.802 1.863 -6.435 1.00 97.25 102 PRO A N 1
ATOM 775 C CA . PRO A 1 102 ? 8.163 0.849 -5.616 1.00 97.25 102 PRO A CA 1
ATOM 776 C C . PRO A 1 102 ? 6.742 1.289 -5.243 1.00 97.25 102 PRO A C 1
ATOM 778 O O . PRO A 1 102 ? 6.494 2.475 -5.016 1.00 97.25 102 PRO A O 1
ATOM 781 N N . VAL A 1 103 ? 5.811 0.339 -5.164 1.00 98.31 103 VAL A N 1
ATOM 782 C CA . VAL A 1 103 ? 4.451 0.620 -4.696 1.00 98.31 103 VAL A CA 1
ATOM 783 C C . VAL A 1 103 ? 4.486 1.110 -3.241 1.00 98.31 103 VAL A C 1
ATOM 785 O O . VAL A 1 103 ? 5.261 0.584 -2.437 1.00 98.31 103 VAL A O 1
ATOM 788 N N . PRO A 1 104 ? 3.679 2.122 -2.876 1.00 97.69 104 PRO A N 1
ATOM 789 C CA . PRO A 1 104 ? 3.611 2.602 -1.502 1.00 97.69 104 PRO A CA 1
ATOM 790 C C . PRO A 1 104 ? 2.858 1.606 -0.616 1.00 97.69 104 PRO A C 1
ATOM 792 O O . PRO A 1 104 ? 2.153 0.720 -1.099 1.00 97.69 104 PRO A O 1
ATOM 795 N N . LYS A 1 105 ? 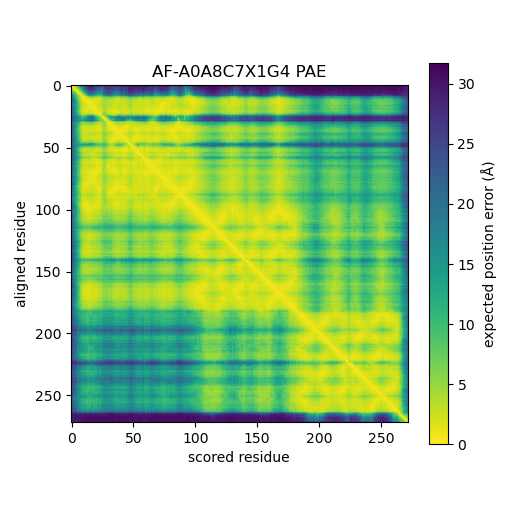2.933 1.800 0.702 1.00 98.06 105 LYS A N 1
ATOM 796 C CA . LYS A 1 105 ? 2.110 1.036 1.639 1.00 98.06 105 LYS A CA 1
ATOM 797 C C . LYS A 1 105 ? 0.639 1.461 1.541 1.00 98.06 105 LYS A C 1
ATOM 799 O O . LYS A 1 105 ? 0.343 2.611 1.868 1.00 98.06 105 LYS A O 1
ATOM 804 N N . PRO A 1 106 ? -0.288 0.574 1.131 1.00 98.31 106 PRO A N 1
ATOM 805 C CA . PRO A 1 106 ? -1.699 0.928 1.038 1.00 98.31 106 PRO A CA 1
ATOM 806 C C . PRO A 1 106 ? -2.351 1.058 2.419 1.00 98.31 106 PRO A C 1
ATOM 808 O O . PRO A 1 106 ? -1.899 0.483 3.417 1.00 98.31 106 PRO A O 1
ATOM 811 N N . ARG A 1 107 ? -3.482 1.762 2.453 1.00 98.19 107 ARG A N 1
ATOM 812 C CA . ARG A 1 107 ? -4.355 1.900 3.619 1.00 98.19 107 ARG A CA 1
ATOM 813 C C . ARG A 1 107 ? -5.708 1.252 3.345 1.00 98.19 107 ARG A C 1
ATOM 815 O O . ARG A 1 107 ? -6.275 1.425 2.273 1.00 98.19 107 ARG A O 1
ATOM 822 N N . ILE A 1 108 ? -6.241 0.552 4.343 1.00 98.06 108 ILE A N 1
ATOM 823 C CA . ILE A 1 108 ? -7.632 0.095 4.332 1.00 98.06 108 ILE A CA 1
ATOM 824 C C . ILE A 1 108 ? -8.489 1.101 5.103 1.00 98.06 108 ILE A C 1
ATOM 826 O O . ILE A 1 108 ? -8.154 1.464 6.233 1.00 98.06 108 ILE A O 1
ATOM 830 N N . THR A 1 109 ? -9.607 1.514 4.511 1.00 97.19 109 THR A N 1
ATOM 831 C CA . THR A 1 109 ? -10.625 2.344 5.163 1.00 97.19 109 THR A CA 1
ATOM 832 C C . THR A 1 109 ? -11.948 1.577 5.207 1.00 97.19 109 THR A C 1
ATOM 834 O O . THR A 1 109 ? -12.507 1.301 4.144 1.00 97.19 109 THR A O 1
ATOM 837 N N . PRO A 1 110 ? -12.447 1.205 6.401 1.00 94.88 110 PRO A N 1
ATOM 838 C CA . PRO 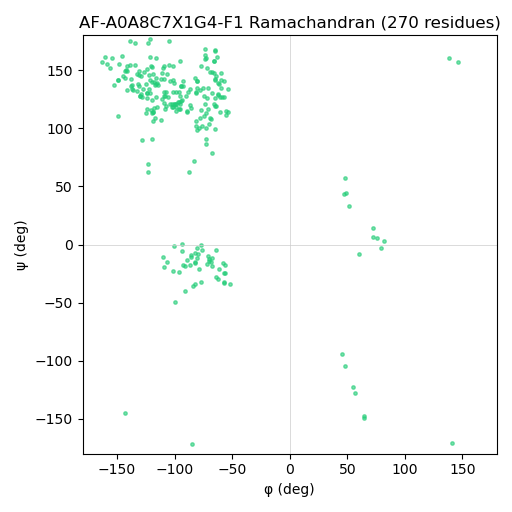A 1 110 ? -13.774 0.623 6.550 1.00 94.88 110 PRO A CA 1
ATOM 839 C C . PRO A 1 110 ? -14.856 1.711 6.562 1.00 94.88 110 PRO A C 1
ATOM 841 O O . PRO A 1 110 ? -14.775 2.662 7.338 1.00 94.88 110 PRO A O 1
ATOM 844 N N . ASP A 1 111 ? -15.894 1.531 5.751 1.00 95.94 111 ASP A N 1
ATOM 845 C CA . ASP A 1 111 ? -17.128 2.317 5.772 1.00 95.94 111 ASP A CA 1
ATOM 846 C C . ASP A 1 111 ? -18.309 1.390 6.080 1.00 95.94 111 ASP A C 1
ATOM 848 O O . ASP A 1 111 ? -18.696 0.553 5.263 1.00 95.94 111 ASP A O 1
ATOM 852 N N . CYS A 1 112 ? -18.836 1.484 7.299 1.00 93.44 112 CYS A N 1
ATOM 853 C CA . CYS A 1 112 ? -19.869 0.592 7.813 1.00 93.44 112 CYS A CA 1
ATOM 854 C C . CYS A 1 112 ? -21.199 1.321 7.946 1.00 93.44 112 CYS A C 1
ATOM 856 O O . CYS A 1 112 ? -21.253 2.466 8.398 1.00 93.44 112 CYS A O 1
ATOM 858 N N . ASN A 1 113 ? -22.294 0.623 7.652 1.00 92.69 113 ASN A N 1
ATOM 859 C CA . ASN A 1 113 ? -23.614 1.175 7.916 1.00 92.69 113 ASN A CA 1
ATOM 860 C C . ASN A 1 113 ? -23.864 1.353 9.433 1.00 92.69 113 ASN A C 1
ATOM 862 O O . ASN A 1 113 ? -23.243 0.662 10.247 1.00 92.69 113 ASN A O 1
ATOM 866 N N . PRO A 1 114 ? -24.799 2.237 9.837 1.00 87.81 114 PRO A N 1
ATOM 867 C CA . PRO A 1 114 ? -25.067 2.510 11.253 1.00 87.81 114 PRO A CA 1
ATOM 868 C C . PRO A 1 114 ? -25.441 1.269 12.074 1.00 87.81 114 PRO A C 1
ATOM 870 O O . PRO A 1 114 ? -25.066 1.158 13.234 1.00 87.81 114 PRO A O 1
ATOM 873 N N . GLU A 1 115 ? -26.132 0.304 11.461 1.00 86.81 115 GLU A N 1
ATOM 874 C CA . GLU A 1 115 ? -26.541 -0.954 12.104 1.00 86.81 115 GLU A CA 1
ATOM 875 C C . GLU A 1 115 ? -25.397 -1.973 12.261 1.00 86.81 115 GLU A C 1
ATOM 877 O O . GLU A 1 115 ? -25.608 -3.056 12.819 1.00 86.81 115 GLU A O 1
ATOM 882 N N . LYS A 1 116 ? -24.202 -1.666 11.732 1.00 84.69 116 LYS A N 1
ATOM 883 C CA . LYS A 1 116 ? -23.030 -2.556 11.702 1.00 84.69 116 LYS A CA 1
ATOM 884 C C . LYS A 1 116 ? -23.396 -3.949 11.178 1.00 84.69 116 LYS A C 1
ATOM 886 O O . LYS A 1 116 ? -23.040 -4.973 11.757 1.00 84.69 116 LYS A O 1
ATOM 891 N N . THR A 1 117 ? -24.178 -4.005 10.103 1.00 90.44 117 THR A N 1
ATOM 892 C CA . THR A 1 117 ? -24.549 -5.254 9.412 1.00 90.44 117 THR A CA 1
ATOM 893 C C . THR A 1 117 ? -23.742 -5.473 8.142 1.00 90.44 117 THR A C 1
ATOM 895 O O . THR A 1 117 ? -23.583 -6.616 7.705 1.00 90.44 117 THR A O 1
ATOM 898 N N . LYS A 1 118 ? -23.206 -4.393 7.571 1.00 95.12 118 LYS A N 1
ATOM 899 C CA . LYS A 1 118 ? -22.461 -4.395 6.318 1.00 95.12 118 LYS A CA 1
ATOM 900 C C . LYS A 1 118 ? -21.397 -3.301 6.333 1.00 95.12 118 LYS A C 1
ATOM 902 O O . LYS A 1 118 ? -21.670 -2.190 6.790 1.00 95.12 118 LYS A O 1
ATOM 907 N N . CYS A 1 119 ? -20.227 -3.601 5.778 1.00 96.00 119 CYS A N 1
ATOM 908 C CA . CYS A 1 119 ? -19.193 -2.603 5.520 1.00 96.00 119 CYS A CA 1
ATOM 909 C C . CYS A 1 119 ? -18.628 -2.732 4.105 1.00 96.00 119 CYS A C 1
ATOM 911 O O . CYS A 1 119 ? -18.470 -3.839 3.585 1.00 96.00 119 CYS A O 1
ATOM 913 N N . THR A 1 120 ? -18.263 -1.596 3.526 1.00 97.88 120 THR A N 1
ATOM 914 C CA . THR A 1 120 ? -17.371 -1.501 2.371 1.00 97.88 120 THR A CA 1
ATOM 915 C C . THR A 1 120 ? -15.957 -1.301 2.893 1.00 97.88 120 THR A C 1
ATOM 917 O O . THR A 1 120 ? -15.713 -0.369 3.657 1.00 97.88 120 THR A O 1
ATOM 920 N N . LEU A 1 121 ? -15.021 -2.164 2.511 1.00 97.81 121 LEU A N 1
ATOM 921 C CA . LEU A 1 121 ? -13.603 -1.944 2.775 1.00 97.81 121 LEU A CA 1
ATOM 922 C C . LEU A 1 121 ? -12.962 -1.417 1.495 1.00 97.81 121 LEU A C 1
ATOM 924 O O . LEU A 1 121 ? -12.992 -2.100 0.471 1.00 97.81 121 LEU A O 1
ATOM 928 N N . THR A 1 122 ? -12.370 -0.229 1.563 1.00 98.38 122 THR A N 1
ATOM 929 C CA . THR A 1 122 ? -11.686 0.401 0.428 1.00 98.38 122 THR A CA 1
ATOM 930 C C . THR A 1 122 ? -10.183 0.391 0.658 1.00 98.38 122 THR A C 1
ATOM 932 O O . THR A 1 122 ? -9.710 0.781 1.727 1.00 98.38 122 THR A O 1
ATOM 935 N N . CYS A 1 123 ? -9.430 -0.040 -0.350 1.00 98.25 123 CYS A N 1
ATOM 936 C CA . CYS A 1 123 ? -7.979 0.030 -0.368 1.00 98.25 123 CYS A CA 1
ATOM 937 C C . CYS A 1 123 ? -7.519 1.278 -1.122 1.00 98.25 123 CYS A C 1
ATOM 939 O O . CYS A 1 123 ? -7.760 1.416 -2.322 1.00 98.25 123 CYS A O 1
ATOM 941 N N . SER A 1 124 ? -6.846 2.181 -0.415 1.00 97.31 124 SER A N 1
ATOM 942 C CA . SER A 1 124 ? -6.372 3.453 -0.946 1.00 97.31 124 SER A CA 1
ATOM 943 C C . SER A 1 124 ? -4.853 3.571 -0.882 1.00 97.31 124 SER A C 1
ATOM 945 O O . SER A 1 124 ? -4.195 3.050 0.020 1.00 97.31 124 SER A O 1
ATOM 947 N N . PHE A 1 125 ? -4.294 4.260 -1.873 1.00 97.50 125 PHE A N 1
ATOM 948 C CA . PHE A 1 125 ? -2.876 4.583 -1.969 1.00 97.50 125 PHE A CA 1
ATOM 949 C C . PHE A 1 125 ? -2.674 5.776 -2.902 1.00 97.50 125 PHE A C 1
ATOM 951 O O . PHE A 1 125 ? -3.500 6.027 -3.784 1.00 97.50 125 PHE A O 1
ATOM 958 N N . ASP A 1 126 ? -1.567 6.491 -2.717 1.00 95.38 126 ASP A N 1
ATOM 959 C CA . ASP A 1 126 ? -1.207 7.613 -3.577 1.00 95.38 126 ASP A CA 1
ATOM 960 C C . ASP A 1 126 ? -0.723 7.090 -4.930 1.00 95.38 126 ASP A C 1
ATOM 962 O O . ASP A 1 126 ? 0.227 6.308 -5.014 1.00 95.38 126 ASP A O 1
ATOM 966 N N . ARG A 1 127 ? -1.405 7.500 -6.000 1.00 92.56 127 ARG A N 1
ATOM 967 C CA . ARG A 1 127 ? -1.084 7.073 -7.360 1.00 92.56 127 ARG A CA 1
ATOM 968 C C . ARG A 1 127 ? -0.191 8.109 -8.033 1.00 92.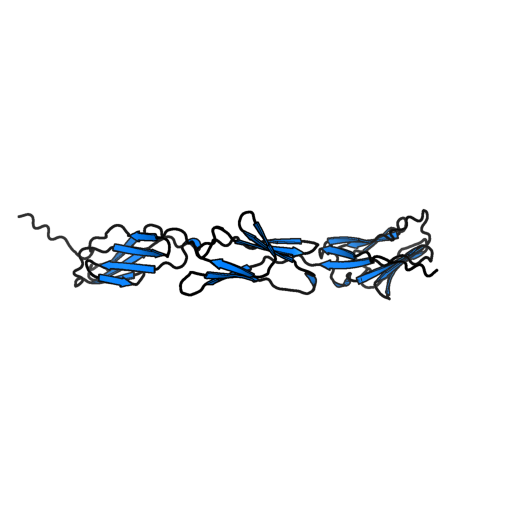56 127 ARG A C 1
ATOM 970 O O . ARG A 1 127 ? -0.599 9.254 -8.200 1.00 92.56 127 ARG A O 1
ATOM 977 N N . THR A 1 128 ? 0.995 7.686 -8.454 1.00 92.69 128 THR A N 1
ATOM 978 C CA . THR A 1 128 ? 1.921 8.476 -9.276 1.00 92.69 128 THR A CA 1
ATOM 979 C C . THR A 1 128 ? 2.190 7.754 -10.597 1.00 92.69 128 THR A C 1
ATOM 981 O O . THR A 1 128 ? 2.065 6.529 -10.681 1.00 92.69 128 THR A O 1
ATOM 984 N N . ASP A 1 129 ? 2.526 8.504 -11.649 1.00 89.19 129 ASP A N 1
ATOM 985 C CA . ASP A 1 129 ? 2.704 7.951 -13.003 1.00 89.19 129 ASP A CA 1
ATOM 986 C C . ASP A 1 129 ? 3.845 6.924 -13.078 1.00 89.19 129 ASP A C 1
ATOM 988 O O . ASP A 1 129 ? 3.788 5.965 -13.849 1.00 89.19 129 ASP A O 1
ATOM 992 N N . ASP A 1 130 ? 4.860 7.082 -12.230 1.00 91.25 130 ASP A N 1
ATOM 993 C CA . ASP A 1 130 ? 6.014 6.192 -12.140 1.00 91.25 130 ASP A CA 1
ATOM 994 C C . ASP A 1 130 ? 5.724 4.872 -11.405 1.00 91.25 130 ASP A C 1
ATOM 996 O O . ASP A 1 130 ? 6.610 4.032 -11.322 1.00 91.25 130 ASP A O 1
ATOM 1000 N N . LEU A 1 131 ? 4.507 4.616 -10.912 1.00 95.75 131 LEU A N 1
ATOM 1001 C CA . LEU A 1 131 ? 4.141 3.288 -10.387 1.00 95.75 131 LEU A CA 1
ATOM 1002 C C . LEU A 1 131 ? 3.816 2.275 -11.490 1.00 95.75 131 LEU A C 1
ATOM 1004 O O . LEU A 1 131 ? 3.872 1.065 -11.246 1.00 95.75 131 LEU A O 1
ATOM 1008 N N . GLY A 1 132 ? 3.471 2.757 -12.687 1.00 92.00 132 GLY A N 1
ATOM 1009 C CA . GLY A 1 132 ? 2.981 1.927 -13.782 1.00 92.00 132 GLY A CA 1
ATOM 1010 C C . GLY A 1 132 ? 1.636 1.263 -13.472 1.00 92.00 132 GLY A C 1
ATOM 1011 O O . GLY A 1 132 ? 0.785 1.801 -12.755 1.00 92.00 132 GLY A O 1
ATOM 1012 N N . ASP A 1 133 ? 1.431 0.077 -14.040 1.00 93.31 133 ASP A N 1
ATOM 1013 C CA . ASP A 1 133 ? 0.199 -0.687 -13.856 1.00 93.31 133 ASP A CA 1
ATOM 1014 C C . ASP A 1 133 ? 0.236 -1.425 -12.516 1.00 93.31 133 ASP A C 1
ATOM 1016 O O . ASP A 1 133 ? 0.855 -2.480 -12.375 1.00 93.31 133 ASP A O 1
ATOM 1020 N N . VAL A 1 134 ? -0.419 -0.836 -11.515 1.00 97.19 134 VAL A N 1
ATOM 1021 C CA . VAL A 1 134 ? -0.545 -1.424 -10.178 1.00 97.19 134 VAL A CA 1
ATOM 1022 C C . VAL A 1 134 ? -1.739 -2.375 -10.133 1.00 97.19 134 VAL A C 1
ATOM 1024 O O . VAL A 1 134 ? -2.890 -1.956 -10.283 1.00 97.19 134 VAL A O 1
ATOM 1027 N N . GLU A 1 135 ? -1.468 -3.651 -9.874 1.00 97.62 135 GLU A N 1
ATOM 1028 C CA . GLU A 1 135 ? -2.471 -4.636 -9.492 1.00 97.62 135 GLU A CA 1
ATOM 1029 C C . GLU A 1 135 ? -2.842 -4.464 -8.014 1.00 97.62 135 GLU A C 1
ATOM 1031 O O . GLU A 1 135 ? -1.969 -4.382 -7.148 1.00 97.62 135 GLU A O 1
ATOM 1036 N N . VAL A 1 136 ? -4.145 -4.458 -7.726 1.00 98.12 136 VAL A N 1
ATOM 1037 C CA . VAL A 1 136 ? -4.691 -4.374 -6.365 1.00 98.12 136 VAL A CA 1
ATOM 1038 C C . VAL A 1 136 ? -5.445 -5.657 -6.057 1.00 98.12 136 VAL A C 1
ATOM 1040 O O . VAL A 1 136 ? -6.331 -6.067 -6.821 1.00 98.12 136 VAL A O 1
ATOM 1043 N N . PHE A 1 137 ? -5.099 -6.298 -4.947 1.00 97.69 137 PHE A N 1
ATOM 1044 C CA . PHE A 1 137 ? -5.801 -7.482 -4.477 1.00 97.69 137 PHE A CA 1
ATOM 1045 C C . PHE A 1 137 ? -5.902 -7.525 -2.957 1.00 97.69 137 PHE A C 1
ATOM 1047 O O . PHE A 1 137 ? -5.028 -7.061 -2.233 1.00 97.69 137 PHE A O 1
ATOM 1054 N N . TRP A 1 138 ? -6.979 -8.128 -2.483 1.00 98.31 138 TRP A N 1
ATOM 1055 C CA . TRP A 1 138 ? -7.229 -8.415 -1.085 1.00 98.31 138 TRP A CA 1
ATOM 1056 C C . TRP A 1 138 ? -6.732 -9.810 -0.750 1.00 98.31 138 TRP A C 1
ATOM 1058 O O . TRP A 1 138 ? -6.887 -10.736 -1.548 1.00 98.31 138 TRP A O 1
ATOM 1068 N N . ILE A 1 139 ? -6.148 -9.950 0.430 1.00 96.94 139 ILE A N 1
ATOM 1069 C CA . ILE A 1 139 ? -5.815 -11.215 1.071 1.00 96.94 139 ILE A CA 1
ATOM 1070 C C . ILE A 1 139 ? -6.795 -11.358 2.237 1.00 96.94 139 ILE A C 1
ATOM 1072 O O . ILE A 1 139 ? -6.834 -10.504 3.127 1.00 96.94 139 ILE A O 1
ATOM 1076 N N . LEU A 1 140 ? -7.623 -12.396 2.164 1.00 94.50 140 LEU A N 1
ATOM 1077 C CA . LEU A 1 140 ? -8.730 -12.690 3.069 1.00 94.50 140 LEU A CA 1
ATOM 1078 C C . LEU A 1 140 ? -8.458 -14.048 3.710 1.00 94.50 140 LEU A C 1
ATOM 1080 O O . LEU A 1 140 ? -8.788 -15.080 3.121 1.00 94.50 140 LEU A O 1
ATOM 1084 N N . ASP A 1 141 ? -7.777 -14.051 4.853 1.00 87.44 141 ASP A N 1
ATOM 1085 C CA . ASP A 1 141 ? -7.150 -15.250 5.416 1.00 87.44 141 ASP A CA 1
ATOM 1086 C C . ASP A 1 141 ? -6.330 -16.007 4.332 1.00 87.44 141 ASP A C 1
ATOM 1088 O O . ASP A 1 141 ? -5.270 -15.537 3.912 1.00 87.44 141 ASP A O 1
ATOM 1092 N N . ASP A 1 142 ? -6.838 -17.131 3.808 1.00 84.19 142 ASP A N 1
ATOM 1093 C CA . ASP A 1 142 ? -6.173 -17.961 2.787 1.00 84.19 142 ASP A CA 1
ATOM 1094 C C . ASP A 1 142 ? -6.560 -17.625 1.326 1.00 84.19 142 ASP A C 1
ATOM 1096 O O . ASP A 1 142 ? -6.007 -18.193 0.376 1.00 84.19 142 ASP A O 1
ATOM 1100 N N . ARG A 1 143 ? -7.525 -16.723 1.105 1.00 90.44 143 ARG A N 1
ATOM 1101 C CA . ARG A 1 143 ? -8.068 -16.387 -0.225 1.00 90.44 143 ARG A CA 1
ATOM 1102 C C . ARG A 1 143 ? -7.491 -15.079 -0.762 1.00 90.44 143 ARG A C 1
ATOM 1104 O O . ARG A 1 143 ? -7.122 -14.183 -0.009 1.00 90.44 143 ARG A O 1
ATOM 1111 N N . ARG A 1 144 ? -7.455 -14.948 -2.095 1.00 94.62 144 ARG A N 1
ATOM 1112 C CA . ARG A 1 144 ? -7.152 -13.683 -2.779 1.00 94.62 144 ARG A CA 1
ATOM 1113 C C . ARG A 1 144 ? -8.269 -13.236 -3.705 1.00 94.62 144 ARG A C 1
ATOM 1115 O O . ARG A 1 144 ? -8.835 -14.055 -4.426 1.00 94.62 144 ARG A O 1
ATOM 1122 N N . GLU A 1 145 ? -8.521 -11.934 -3.732 1.00 95.50 145 GLU A N 1
ATOM 1123 C CA . GLU A 1 145 ? -9.534 -11.311 -4.591 1.00 95.50 145 GLU A CA 1
ATOM 1124 C C . GLU A 1 145 ? -8.989 -10.048 -5.247 1.00 95.50 145 GLU A C 1
ATOM 1126 O O . GLU A 1 145 ? -8.393 -9.219 -4.571 1.00 95.50 145 GLU A O 1
ATOM 1131 N N . LYS A 1 146 ? -9.186 -9.871 -6.557 1.00 96.12 146 LYS A N 1
ATOM 1132 C CA . LYS A 1 146 ? -8.796 -8.625 -7.235 1.00 96.12 146 LYS A CA 1
ATOM 1133 C C . LYS A 1 146 ? -9.851 -7.545 -7.008 1.00 96.12 146 LYS A C 1
ATOM 1135 O O . LYS A 1 146 ? -11.041 -7.828 -7.103 1.00 96.12 146 LYS A O 1
ATOM 1140 N N . GLY A 1 147 ? -9.409 -6.310 -6.800 1.00 96.31 147 GLY A N 1
ATOM 1141 C CA . GLY A 1 147 ? -10.298 -5.156 -6.680 1.00 96.31 147 GLY A CA 1
ATOM 1142 C C . GLY A 1 147 ? -9.776 -4.114 -5.703 1.00 96.31 147 GLY A C 1
ATOM 1143 O O . GLY A 1 147 ? -8.998 -4.417 -4.804 1.00 96.31 147 GLY A O 1
ATOM 1144 N N . THR A 1 148 ? -10.224 -2.874 -5.873 1.00 96.75 148 THR A N 1
ATOM 1145 C CA . THR A 1 148 ? -9.921 -1.766 -4.954 1.00 96.75 148 THR A CA 1
ATOM 1146 C C . THR A 1 148 ? -10.840 -1.752 -3.738 1.00 96.75 148 THR A C 1
ATOM 1148 O O . THR A 1 148 ? -10.524 -1.111 -2.741 1.00 96.75 148 THR A O 1
ATOM 1151 N N . GLU A 1 149 ? -11.959 -2.472 -3.802 1.00 97.88 149 GLU A N 1
ATOM 1152 C CA . GLU A 1 149 ? -12.971 -2.517 -2.753 1.00 97.88 149 GLU A CA 1
ATOM 1153 C C . GLU A 1 149 ? -13.538 -3.924 -2.602 1.00 97.88 149 GLU A C 1
ATOM 1155 O O . GLU A 1 149 ? -13.652 -4.664 -3.582 1.00 97.88 149 GLU A O 1
ATOM 1160 N N . ILE A 1 150 ? -13.936 -4.260 -1.378 1.00 97.50 150 ILE A N 1
ATOM 1161 C CA . ILE A 1 150 ? -14.701 -5.466 -1.058 1.00 97.50 150 ILE A CA 1
ATOM 1162 C C . ILE A 1 150 ? -15.853 -5.127 -0.118 1.00 97.50 150 ILE A C 1
ATOM 1164 O O . ILE A 1 150 ? -15.814 -4.154 0.635 1.00 97.50 150 ILE A O 1
ATOM 1168 N N . GLN A 1 151 ? -16.894 -5.949 -0.166 1.00 96.69 151 GLN A N 1
ATOM 1169 C CA . GLN A 1 151 ? -18.075 -5.821 0.679 1.00 96.69 151 GLN A CA 1
ATOM 1170 C C . GLN A 1 151 ? -18.082 -6.962 1.690 1.00 96.69 151 GLN A C 1
ATOM 1172 O O . GLN A 1 151 ? -17.998 -8.126 1.302 1.00 96.69 151 GLN A O 1
ATOM 1177 N N . ILE A 1 152 ? -18.222 -6.631 2.970 1.00 95.94 152 ILE A N 1
ATOM 1178 C CA . ILE A 1 152 ? -18.316 -7.605 4.060 1.00 95.94 152 ILE A CA 1
ATOM 1179 C C . ILE A 1 152 ? -19.648 -7.463 4.793 1.00 95.94 152 ILE A C 1
ATOM 1181 O O . ILE A 1 152 ? -20.255 -6.389 4.824 1.00 95.94 152 ILE A O 1
ATOM 1185 N N . THR A 1 153 ? -20.112 -8.559 5.382 1.00 95.50 153 THR A N 1
ATOM 1186 C CA . THR A 1 153 ? -21.378 -8.646 6.125 1.00 95.50 153 THR A CA 1
ATOM 1187 C C . THR A 1 153 ? -21.165 -9.382 7.444 1.00 95.50 153 THR A C 1
ATOM 1189 O O . THR A 1 153 ? -20.089 -9.927 7.679 1.00 95.50 153 THR A O 1
ATOM 1192 N N . LYS A 1 154 ? -22.186 -9.443 8.308 1.00 90.00 154 LYS A N 1
ATOM 1193 C CA . LYS A 1 154 ? -22.110 -10.220 9.563 1.00 90.00 154 LYS A CA 1
ATOM 1194 C C . LYS A 1 154 ? -21.776 -11.702 9.356 1.00 90.00 154 LYS A C 1
ATOM 1196 O O . LYS A 1 154 ? -21.224 -12.307 10.270 1.00 90.00 154 LYS A O 1
ATOM 1201 N N . ASP A 1 155 ? -22.072 -12.257 8.183 1.00 92.56 155 ASP A N 1
ATOM 1202 C CA . ASP A 1 155 ? -21.800 -13.660 7.849 1.00 92.56 155 ASP A CA 1
ATOM 1203 C C . ASP A 1 155 ? -20.374 -13.895 7.319 1.00 92.56 155 ASP A C 1
ATOM 1205 O O . ASP A 1 155 ? -19.955 -15.045 7.167 1.00 92.56 155 ASP A O 1
ATOM 1209 N N . THR A 1 156 ? -19.622 -12.824 7.037 1.00 92.94 156 THR A N 1
ATOM 1210 C CA . THR A 1 156 ? -18.210 -12.887 6.633 1.00 92.94 156 THR A CA 1
ATOM 1211 C C . THR A 1 156 ? -17.392 -13.471 7.785 1.00 92.94 156 THR A C 1
ATOM 1213 O O . THR A 1 156 ? -17.385 -12.919 8.884 1.00 92.94 156 THR A O 1
ATOM 1216 N N . LYS A 1 157 ? -16.736 -14.611 7.545 1.00 90.88 157 LYS A N 1
ATOM 1217 C CA . LYS A 1 157 ? -16.031 -15.393 8.582 1.00 90.88 157 LYS A CA 1
ATOM 1218 C C . LYS A 1 157 ? -14.569 -15.000 8.721 1.00 90.88 157 LYS A C 1
ATOM 1220 O O . LYS A 1 157 ? -13.940 -15.339 9.723 1.00 90.88 157 LYS A O 1
ATOM 1225 N N . GLU A 1 158 ? -14.051 -14.340 7.696 1.00 93.19 158 GLU A N 1
ATOM 1226 C CA . GLU A 1 158 ? -12.678 -13.904 7.600 1.00 93.19 158 GLU A CA 1
ATOM 1227 C C . GLU A 1 158 ? -12.374 -12.955 8.751 1.00 93.19 158 GLU A C 1
ATOM 1229 O O . GLU A 1 158 ? -13.119 -12.003 9.032 1.00 93.19 158 GLU A O 1
ATOM 1234 N N . LYS A 1 159 ? -11.305 -13.275 9.478 1.00 91.00 159 LYS A N 1
ATOM 1235 C CA . LYS A 1 159 ? -10.964 -12.556 10.708 1.00 91.00 159 LYS A CA 1
ATOM 1236 C C . LYS A 1 159 ? -10.213 -11.285 10.392 1.00 91.00 159 LYS A C 1
ATOM 1238 O O . LYS A 1 159 ? -10.359 -10.301 11.124 1.00 91.00 159 LYS A O 1
ATOM 1243 N N . THR A 1 160 ? -9.408 -11.319 9.336 1.00 93.69 160 THR A N 1
ATOM 1244 C CA . THR A 1 160 ? -8.554 -10.206 8.970 1.00 93.69 160 THR A CA 1
ATOM 1245 C C . THR A 1 160 ? -8.515 -9.962 7.468 1.00 93.69 160 THR A C 1
ATOM 1247 O O . THR A 1 160 ? -8.782 -10.831 6.639 1.00 93.69 160 THR A O 1
ATOM 1250 N N . PHE A 1 161 ? -8.228 -8.708 7.133 1.00 96.12 161 PHE A N 1
ATOM 1251 C CA . PHE A 1 161 ? -8.224 -8.181 5.780 1.00 96.12 161 PHE A CA 1
ATOM 1252 C C . PHE A 1 161 ? -6.895 -7.475 5.541 1.00 96.12 161 PHE A C 1
ATOM 1254 O O . PHE A 1 161 ? -6.508 -6.586 6.305 1.00 96.12 161 PHE A O 1
ATOM 1261 N N . ILE A 1 162 ? -6.205 -7.849 4.468 1.00 98.00 162 ILE A N 1
ATOM 1262 C CA . ILE A 1 162 ? -4.985 -7.177 4.015 1.00 98.00 162 ILE A CA 1
ATOM 1263 C C . ILE A 1 162 ? -5.199 -6.756 2.566 1.00 98.00 162 ILE A C 1
ATOM 1265 O O . ILE A 1 162 ? -5.595 -7.568 1.734 1.00 98.00 162 ILE A O 1
ATOM 1269 N N . CYS A 1 163 ? -4.915 -5.498 2.245 1.00 98.31 163 CYS A N 1
ATOM 1270 C CA . CYS A 1 163 ? -4.802 -5.062 0.861 1.00 98.31 163 CYS A CA 1
ATOM 1271 C C . CYS A 1 16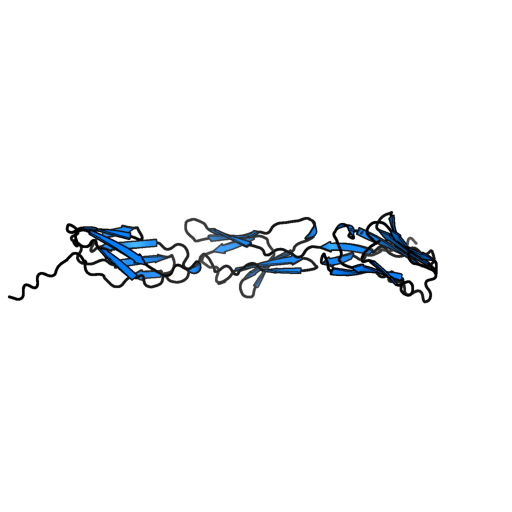3 ? -3.343 -5.152 0.421 1.00 98.31 163 CYS A C 1
ATOM 1273 O O . CYS A 1 163 ? -2.446 -4.730 1.148 1.00 98.31 163 CYS A O 1
ATOM 1275 N N . SER A 1 164 ? -3.108 -5.670 -0.775 1.00 98.12 164 SER A N 1
ATOM 1276 C CA . SER A 1 164 ? -1.789 -5.814 -1.368 1.00 98.12 164 SER A CA 1
ATOM 1277 C C . SER A 1 164 ? -1.739 -5.108 -2.716 1.00 98.12 164 SER A C 1
ATOM 1279 O O . SER A 1 164 ? -2.613 -5.290 -3.572 1.00 98.12 164 SER A O 1
ATOM 1281 N N . LEU A 1 165 ? -0.703 -4.293 -2.887 1.00 98.50 165 LEU A N 1
ATOM 1282 C CA . LEU A 1 165 ? -0.355 -3.665 -4.151 1.00 98.50 165 LEU A CA 1
ATOM 1283 C C . LEU A 1 165 ? 0.797 -4.429 -4.779 1.00 98.50 165 LEU A C 1
ATOM 1285 O O . LEU A 1 165 ? 1.738 -4.838 -4.095 1.00 98.50 165 LEU A O 1
ATOM 1289 N N . LYS A 1 166 ? 0.757 -4.568 -6.099 1.00 97.69 166 LYS A N 1
ATOM 1290 C CA . LYS A 1 166 ? 1.859 -5.141 -6.860 1.00 97.69 166 LYS A CA 1
ATOM 1291 C C . LYS A 1 166 ? 2.033 -4.406 -8.175 1.00 97.69 166 LYS A C 1
ATOM 1293 O O . LYS A 1 166 ? 1.073 -4.218 -8.913 1.00 97.69 166 LYS A O 1
ATOM 1298 N N . ASN A 1 167 ? 3.268 -4.049 -8.485 1.00 97.12 167 ASN A N 1
ATOM 1299 C CA . ASN A 1 167 ? 3.682 -3.692 -9.835 1.00 97.12 167 ASN A CA 1
ATOM 1300 C C . ASN A 1 167 ? 4.818 -4.644 -10.275 1.00 97.12 167 ASN A C 1
ATOM 1302 O O . ASN A 1 167 ? 5.224 -5.513 -9.497 1.00 97.12 167 ASN A O 1
ATOM 1306 N N . PRO A 1 168 ? 5.329 -4.546 -11.513 1.00 96.12 168 PRO A N 1
ATOM 1307 C CA . PRO A 1 168 ? 6.370 -5.452 -12.000 1.00 96.12 168 PRO A CA 1
ATOM 1308 C C . PRO A 1 168 ? 7.654 -5.501 -11.155 1.00 96.12 168 PRO A C 1
ATOM 1310 O O . PRO A 1 168 ? 8.354 -6.510 -11.186 1.00 96.12 168 PRO A O 1
ATOM 1313 N N . VAL A 1 169 ? 7.961 -4.443 -10.393 1.00 96.62 169 VAL A N 1
ATOM 1314 C CA . VAL A 1 169 ? 9.240 -4.293 -9.672 1.00 96.62 169 VAL A CA 1
ATOM 1315 C C . VAL A 1 169 ? 9.118 -4.414 -8.152 1.00 96.62 169 VAL A C 1
ATOM 1317 O O . VAL A 1 169 ? 10.133 -4.483 -7.462 1.00 96.62 169 VAL A O 1
ATOM 1320 N N . SER A 1 170 ? 7.901 -4.414 -7.604 1.00 97.75 170 SER A N 1
ATOM 1321 C CA . SER A 1 170 ? 7.679 -4.378 -6.157 1.00 97.75 170 SER A CA 1
ATOM 1322 C C . SER A 1 170 ? 6.283 -4.855 -5.751 1.00 97.75 170 SER A C 1
ATOM 1324 O O . SER A 1 170 ? 5.341 -4.879 -6.547 1.00 97.75 170 SER A O 1
ATOM 1326 N N . SER A 1 171 ? 6.146 -5.205 -4.475 1.00 97.81 171 SER A N 1
ATOM 1327 C CA . SER A 1 171 ? 4.865 -5.496 -3.835 1.00 97.81 171 SER A CA 1
ATOM 1328 C C . SER A 1 171 ? 4.869 -4.990 -2.402 1.00 97.81 171 SER A C 1
ATOM 1330 O O . SER A 1 171 ? 5.886 -5.141 -1.725 1.00 97.81 171 SER A O 1
ATOM 1332 N N . GLU A 1 172 ? 3.741 -4.473 -1.929 1.00 98.25 172 GLU A N 1
ATOM 1333 C CA . GLU A 1 172 ? 3.599 -3.974 -0.559 1.00 98.25 172 GLU A CA 1
ATOM 1334 C C . GLU A 1 172 ? 2.195 -4.254 -0.010 1.00 98.25 172 GLU A C 1
ATOM 1336 O O . GLU A 1 172 ? 1.204 -4.211 -0.744 1.00 98.25 172 GLU A O 1
ATOM 1341 N N . ASN A 1 173 ? 2.115 -4.534 1.291 1.00 98.31 173 ASN A N 1
ATOM 1342 C CA . ASN A 1 173 ? 0.879 -4.882 1.986 1.00 98.31 173 ASN A CA 1
ATOM 1343 C C . ASN A 1 173 ? 0.453 -3.781 2.961 1.00 98.31 173 ASN A C 1
ATOM 1345 O O . ASN A 1 173 ? 1.273 -3.136 3.617 1.00 98.31 173 ASN A O 1
ATOM 1349 N N . SER A 1 174 ? -0.856 -3.615 3.133 1.00 98.25 174 SER A N 1
ATOM 1350 C CA . SER A 1 174 ? -1.407 -2.789 4.201 1.00 98.25 174 SER A CA 1
ATOM 1351 C C . SER A 1 174 ? -1.071 -3.382 5.567 1.00 98.25 174 SER A C 1
ATOM 1353 O O . SER A 1 174 ? -0.680 -4.543 5.707 1.00 98.25 174 SER A O 1
ATOM 1355 N N . THR A 1 175 ? -1.286 -2.595 6.619 1.00 96.31 175 THR A N 1
ATOM 1356 C CA . THR A 1 175 ? -1.491 -3.192 7.941 1.00 96.31 175 THR A CA 1
ATOM 1357 C C . THR A 1 175 ? -2.710 -4.110 7.909 1.00 96.31 175 THR A C 1
ATOM 1359 O O . THR A 1 175 ? -3.668 -3.856 7.175 1.00 96.31 175 THR A O 1
ATOM 1362 N N . GLU A 1 176 ? -2.662 -5.165 8.711 1.00 95.00 176 GLU A N 1
ATOM 1363 C CA . GLU A 1 176 ? -3.782 -6.078 8.899 1.00 95.00 176 GLU A CA 1
ATOM 1364 C C . GLU A 1 176 ? -4.956 -5.346 9.564 1.00 95.00 176 GLU A C 1
ATOM 1366 O O . GLU A 1 176 ? -4.793 -4.718 10.613 1.00 95.00 176 GLU A O 1
ATOM 1371 N N . LEU A 1 177 ? -6.135 -5.408 8.944 1.00 94.12 177 LEU A N 1
ATOM 1372 C CA . LEU A 1 177 ? -7.379 -4.907 9.519 1.00 94.12 177 LEU A CA 1
ATOM 1373 C C . LEU A 1 177 ? -8.160 -6.083 10.105 1.00 94.12 177 LEU A C 1
ATOM 1375 O O . LEU A 1 177 ? -8.534 -6.995 9.372 1.00 94.12 177 LEU A O 1
ATOM 1379 N N . LYS A 1 178 ? -8.453 -6.050 11.407 1.00 92.31 178 LYS A N 1
ATOM 1380 C CA . LYS A 1 178 ? -9.398 -6.997 12.016 1.00 92.31 178 LYS A CA 1
ATOM 1381 C C . LYS A 1 178 ? -10.818 -6.711 11.544 1.00 92.31 178 LYS A C 1
ATOM 1383 O O . LYS A 1 178 ? -11.168 -5.556 11.314 1.00 92.31 178 LYS A O 1
ATOM 1388 N N . ASN A 1 179 ? -11.633 -7.753 11.438 1.00 92.62 179 ASN A N 1
ATOM 1389 C CA . ASN A 1 179 ? -13.010 -7.638 10.984 1.00 92.62 179 ASN A CA 1
ATOM 1390 C C . ASN A 1 179 ? -13.810 -6.630 11.837 1.00 92.62 179 ASN A C 1
ATOM 1392 O O . ASN A 1 179 ? -14.097 -6.913 13.001 1.00 92.62 179 ASN A O 1
ATOM 1396 N N . PRO A 1 180 ? -14.213 -5.472 11.275 1.00 90.94 180 PRO A N 1
ATOM 1397 C CA . PRO A 1 180 ? -14.897 -4.428 12.037 1.00 90.94 180 PRO A CA 1
ATOM 1398 C C . PRO A 1 180 ? -16.325 -4.821 12.440 1.00 90.94 180 PRO A C 1
ATOM 1400 O O . PRO A 1 180 ? -16.924 -4.160 13.286 1.00 90.94 180 PRO A O 1
ATOM 1403 N N . LEU A 1 181 ? -16.885 -5.879 11.843 1.00 90.56 181 LEU A N 1
ATOM 1404 C CA . LEU A 1 181 ? -18.203 -6.405 12.194 1.00 90.56 181 LEU A CA 1
ATOM 1405 C C . LEU A 1 181 ? -18.145 -7.416 13.344 1.00 90.56 181 LEU A C 1
ATOM 1407 O O . LEU A 1 181 ? -19.179 -7.668 13.962 1.00 90.56 181 LEU A O 1
ATOM 1411 N N . HIS A 1 182 ? -16.967 -7.971 13.651 1.00 88.81 182 HIS A N 1
ATOM 1412 C CA . HIS A 1 182 ? -16.747 -8.947 14.726 1.00 88.81 182 HIS A CA 1
ATOM 1413 C C . HIS A 1 182 ? -15.679 -8.434 15.717 1.00 88.81 182 HIS A C 1
ATOM 1415 O O . HIS A 1 182 ? -14.569 -8.974 15.755 1.00 88.81 182 HIS A O 1
ATOM 1421 N N . PRO A 1 183 ? -15.980 -7.386 16.512 1.00 87.81 183 PRO A N 1
ATOM 1422 C CA . PRO A 1 183 ? -15.049 -6.878 17.517 1.00 87.81 183 PRO A CA 1
ATOM 1423 C C . PRO A 1 183 ? -14.747 -7.922 18.600 1.00 87.81 183 PRO A C 1
ATOM 1425 O O . PRO A 1 183 ? -15.486 -8.891 18.783 1.00 87.81 183 PRO A O 1
ATOM 1428 N N . THR A 1 184 ? -13.657 -7.732 19.339 1.00 90.31 184 THR A N 1
ATOM 1429 C CA . THR A 1 184 ? -13.320 -8.588 20.482 1.00 90.31 184 THR A CA 1
ATOM 1430 C C . THR A 1 184 ? -14.259 -8.327 21.664 1.00 90.31 184 THR A C 1
ATOM 1432 O O . THR A 1 184 ? -14.782 -7.219 21.801 1.00 90.31 184 THR A O 1
ATOM 1435 N N . PRO A 1 185 ? -14.504 -9.323 22.537 1.00 92.44 185 PRO A N 1
ATOM 1436 C CA . PRO A 1 185 ? -15.301 -9.107 23.735 1.00 92.44 185 PRO A CA 1
ATOM 1437 C C . PRO A 1 185 ? -14.731 -8.001 24.628 1.00 92.44 185 PRO A C 1
ATOM 1439 O O . PRO A 1 185 ? -13.513 -7.904 24.798 1.00 92.44 185 PRO A O 1
ATOM 1442 N N . VAL A 1 186 ? -15.609 -7.186 25.213 1.00 95.50 186 VAL A N 1
ATOM 1443 C CA . VAL A 1 186 ? -15.211 -6.113 26.124 1.00 95.50 186 VAL A CA 1
ATOM 1444 C C . VAL A 1 186 ? -14.498 -6.683 27.355 1.00 95.50 186 VAL A C 1
ATOM 1446 O O . VAL A 1 186 ? -14.911 -7.713 27.894 1.00 95.50 186 VAL A O 1
ATOM 1449 N N . PRO A 1 187 ? -13.411 -6.046 27.824 1.00 96.06 187 PRO A N 1
ATOM 1450 C CA . PRO A 1 187 ? -12.749 -6.469 29.046 1.00 96.06 187 PRO A CA 1
ATOM 1451 C C . PRO A 1 187 ? -13.593 -6.082 30.262 1.00 96.06 187 PRO A C 1
ATOM 1453 O O . PRO A 1 187 ? -14.425 -5.180 30.202 1.00 96.06 187 PRO A O 1
ATOM 1456 N N . LYS A 1 188 ? -13.307 -6.691 31.413 1.00 96.12 188 LYS A N 1
ATOM 1457 C CA . LYS A 1 188 ? -13.941 -6.284 32.666 1.00 96.12 188 LYS A CA 1
ATOM 1458 C C . LYS A 1 188 ? -13.537 -4.855 33.055 1.00 96.12 188 LYS A C 1
ATOM 1460 O O . LYS A 1 188 ? -12.343 -4.625 33.280 1.00 96.12 188 LYS A O 1
ATOM 1465 N N . PRO A 1 189 ? -14.483 -3.901 33.169 1.00 97.31 189 PRO A N 1
ATOM 1466 C CA . PRO A 1 189 ? -14.159 -2.541 33.574 1.00 97.31 189 PRO A CA 1
ATOM 1467 C C . PRO A 1 189 ? -13.842 -2.453 35.069 1.00 97.31 189 PRO A C 1
ATOM 1469 O O . PRO A 1 189 ? -14.253 -3.285 35.885 1.00 97.31 189 PRO A O 1
ATOM 1472 N N . ARG A 1 190 ? -13.146 -1.380 35.445 1.00 97.25 190 ARG A N 1
ATOM 1473 C CA . ARG A 1 190 ? -12.831 -1.031 36.830 1.00 97.25 190 ARG A CA 1
ATOM 1474 C C . ARG A 1 190 ? -13.360 0.354 37.165 1.00 97.25 190 ARG A C 1
ATOM 1476 O O . ARG A 1 190 ? -13.104 1.309 36.434 1.00 97.25 190 ARG A O 1
ATOM 1483 N N . ILE A 1 191 ? -14.014 0.464 38.318 1.00 97.56 191 ILE A N 1
ATOM 1484 C CA . ILE A 1 191 ? -14.415 1.752 38.880 1.00 97.56 191 ILE A CA 1
ATOM 1485 C C . ILE A 1 191 ? -13.280 2.304 39.745 1.00 97.56 191 ILE A C 1
ATOM 1487 O O . ILE A 1 191 ? -12.750 1.597 40.609 1.00 97.56 191 ILE A O 1
ATOM 1491 N N . THR A 1 192 ? -12.938 3.572 39.533 1.00 96.75 192 THR A N 1
ATOM 1492 C CA . THR A 1 192 ? -12.026 4.331 40.395 1.00 96.75 192 THR A CA 1
ATOM 1493 C C . THR A 1 192 ? -12.770 5.539 40.966 1.00 96.75 192 THR A C 1
ATOM 1495 O O . THR A 1 192 ? -13.155 6.413 40.190 1.00 96.75 192 THR A O 1
ATOM 1498 N N . PRO A 1 193 ? -13.022 5.592 42.287 1.00 95.75 193 PRO A N 1
ATOM 1499 C CA . PRO A 1 193 ? -13.597 6.767 42.928 1.00 95.75 193 PRO A CA 1
ATOM 1500 C C . PRO A 1 193 ? -12.518 7.817 43.215 1.00 95.75 193 PRO A C 1
ATOM 1502 O O . PRO A 1 193 ? -11.495 7.507 43.826 1.00 95.75 193 PRO A O 1
ATOM 1505 N N . ASP A 1 194 ? -12.785 9.062 42.837 1.00 96.94 194 ASP A N 1
ATOM 1506 C CA . ASP A 1 194 ? -12.026 10.243 43.245 1.00 96.94 194 ASP A CA 1
ATOM 1507 C C . ASP A 1 194 ? -12.935 11.168 44.057 1.00 96.94 194 ASP A C 1
ATOM 1509 O O . ASP A 1 194 ? -13.887 11.751 43.536 1.00 96.94 194 ASP A O 1
ATOM 1513 N N . CYS A 1 195 ? -12.686 11.246 45.360 1.00 95.50 195 CYS A N 1
ATOM 1514 C CA . CYS A 1 195 ? -13.524 11.971 46.305 1.00 95.50 195 CYS A CA 1
ATOM 1515 C C . CYS A 1 195 ? -12.788 13.185 46.848 1.00 95.50 195 CYS A C 1
ATOM 1517 O O . CYS A 1 195 ? -11.603 13.119 47.182 1.00 95.50 195 CYS A O 1
ATOM 1519 N N . ASN A 1 196 ? -13.519 14.281 47.035 1.00 93.50 196 ASN A N 1
ATOM 1520 C CA . ASN A 1 196 ? -12.951 15.437 47.707 1.00 93.50 196 ASN A CA 1
ATOM 1521 C C . ASN A 1 196 ? -12.622 15.131 49.189 1.00 93.50 196 ASN A C 1
ATOM 1523 O O . ASN A 1 196 ? -13.215 14.223 49.782 1.00 93.50 196 ASN A O 1
ATOM 1527 N N . PRO A 1 197 ? -11.707 15.894 49.824 1.00 92.44 197 PRO A N 1
ATOM 1528 C CA . PRO A 1 197 ? -11.256 15.607 51.191 1.00 92.44 197 PRO A CA 1
ATOM 1529 C C . PRO A 1 197 ? -12.384 15.552 52.231 1.00 92.44 197 PRO A C 1
ATOM 1531 O O . PRO A 1 197 ? -12.321 14.777 53.181 1.00 92.44 197 PRO A O 1
ATOM 1534 N N . GLU A 1 198 ? -13.440 16.344 52.034 1.00 90.50 198 GLU A N 1
ATOM 1535 C CA . GLU A 1 198 ? -14.604 16.417 52.926 1.00 90.50 198 GLU A CA 1
ATOM 1536 C C . GLU A 1 198 ? -15.617 15.277 52.720 1.00 90.50 198 GLU A C 1
ATOM 1538 O O . GLU A 1 198 ? -16.629 15.213 53.429 1.00 90.50 198 GLU A O 1
ATOM 1543 N N . LYS A 1 199 ? -15.379 14.398 51.733 1.00 87.44 199 LYS A N 1
ATOM 1544 C CA . LYS A 1 199 ? -16.306 13.349 51.290 1.00 87.44 199 LYS A CA 1
ATOM 1545 C C . LYS A 1 199 ? -17.724 13.890 51.089 1.00 87.44 199 LYS A C 1
ATOM 1547 O O . LYS A 1 199 ? -18.698 13.308 51.557 1.00 87.44 199 LYS A O 1
ATOM 1552 N N . THR A 1 200 ? -17.854 15.056 50.461 1.00 91.88 200 THR A N 1
ATOM 1553 C CA . THR A 1 200 ? -19.150 15.645 50.078 1.00 91.88 200 THR A CA 1
ATOM 1554 C C . THR A 1 200 ? -19.515 15.340 48.632 1.00 91.88 200 THR A C 1
ATOM 1556 O O . THR A 1 200 ? -20.700 15.322 48.293 1.00 91.88 200 THR A O 1
ATOM 1559 N N . LYS A 1 201 ? -18.508 15.060 47.799 1.00 95.56 201 LYS A N 1
ATOM 1560 C CA . LYS A 1 201 ? -18.654 14.774 46.377 1.00 95.56 201 LYS A CA 1
ATOM 1561 C C . LYS A 1 201 ? -17.570 13.802 45.911 1.00 95.56 201 LYS A C 1
ATOM 1563 O O . LYS A 1 201 ? -16.415 13.938 46.321 1.00 95.56 201 LYS A O 1
ATOM 1568 N N . CYS A 1 202 ? -17.932 12.881 45.024 1.00 96.44 202 CYS A N 1
ATOM 1569 C CA . CYS A 1 202 ? -16.981 12.045 44.298 1.00 96.44 202 CYS A CA 1
ATOM 1570 C C . CYS A 1 202 ? -17.278 12.037 42.797 1.00 96.44 202 CYS A C 1
ATOM 1572 O O . CYS A 1 202 ? -18.436 12.096 42.382 1.00 96.44 202 CYS A O 1
ATOM 1574 N N . THR A 1 203 ? -16.225 11.892 42.002 1.00 97.44 203 THR A N 1
ATOM 1575 C CA . THR A 1 203 ? -16.291 11.469 40.603 1.00 97.44 203 THR A CA 1
ATOM 1576 C C . THR A 1 203 ? -15.967 9.983 40.557 1.00 97.44 203 THR A C 1
ATOM 1578 O O . THR A 1 203 ? -14.898 9.567 40.999 1.00 97.44 203 THR A O 1
ATOM 1581 N N . LEU A 1 204 ? -16.881 9.166 40.049 1.00 97.44 204 LEU A N 1
ATOM 1582 C CA . LEU A 1 204 ? -16.613 7.764 39.755 1.00 97.44 204 LEU A CA 1
ATOM 1583 C C . LEU A 1 204 ? -16.211 7.658 38.287 1.00 97.44 204 LEU A C 1
ATOM 1585 O O . LEU A 1 204 ? -16.977 8.058 37.414 1.00 97.44 204 LEU A O 1
ATOM 1589 N N . THR A 1 205 ? -15.036 7.102 38.008 1.00 97.88 205 THR A N 1
ATOM 1590 C CA . THR A 1 205 ? -14.561 6.892 36.635 1.00 97.88 205 THR A CA 1
ATOM 1591 C C . THR A 1 205 ? -14.598 5.411 36.293 1.00 97.88 205 THR A C 1
ATOM 1593 O O . THR A 1 205 ? -14.035 4.581 37.013 1.00 97.88 205 THR A O 1
ATOM 1596 N N . CYS A 1 206 ? -15.229 5.081 35.171 1.00 97.25 206 CYS A N 1
ATOM 1597 C CA . CYS A 1 206 ? -15.200 3.752 34.591 1.00 97.25 206 CYS A CA 1
ATOM 1598 C C . CYS A 1 206 ? -14.012 3.615 33.639 1.00 97.25 206 CYS A C 1
ATOM 1600 O O . CYS A 1 206 ? -13.926 4.287 32.613 1.00 97.25 206 CYS A O 1
ATOM 1602 N N . SER A 1 207 ? -13.081 2.737 33.998 1.00 95.25 207 SER A N 1
ATOM 1603 C CA . SER A 1 207 ? -11.803 2.563 33.311 1.00 95.25 207 SER A CA 1
ATOM 1604 C C . SER A 1 207 ? -11.661 1.159 32.736 1.00 95.25 207 SER A C 1
ATOM 1606 O O . SER A 1 207 ? -12.029 0.170 33.370 1.00 95.25 207 SER A O 1
ATOM 1608 N N . PHE A 1 208 ? -11.108 1.072 31.529 1.00 95.31 208 PHE A N 1
ATOM 1609 C CA . PHE A 1 208 ? -10.796 -0.179 30.847 1.00 95.31 208 PHE A CA 1
ATOM 1610 C C . PHE A 1 208 ? -9.653 0.034 29.853 1.00 95.31 208 PHE A C 1
ATOM 1612 O O . PHE A 1 208 ? -9.363 1.165 29.462 1.00 95.31 208 PHE A O 1
ATOM 1619 N N . ASN A 1 209 ? -8.986 -1.051 29.454 1.00 92.00 209 ASN A N 1
ATOM 1620 C CA . ASN A 1 209 ? -7.946 -0.975 28.434 1.00 92.00 209 ASN A CA 1
ATOM 1621 C C . ASN A 1 209 ? -8.601 -0.871 27.053 1.00 92.00 209 ASN A C 1
ATOM 1623 O O . ASN A 1 209 ? -9.207 -1.838 26.594 1.00 92.00 209 ASN A O 1
ATOM 1627 N N . ARG A 1 210 ? -8.516 0.301 26.418 1.00 88.69 210 ARG A N 1
ATOM 1628 C CA . ARG A 1 210 ? -9.104 0.532 25.099 1.00 88.69 210 ARG A CA 1
ATOM 1629 C C . ARG A 1 210 ? -8.124 0.111 24.009 1.00 88.69 210 ARG A C 1
ATOM 1631 O O . ARG A 1 210 ? -7.036 0.668 23.905 1.00 88.69 210 ARG A O 1
ATOM 1638 N N . THR A 1 211 ? -8.547 -0.834 23.184 1.00 88.19 211 THR A N 1
ATOM 1639 C CA . THR A 1 211 ? -7.826 -1.305 22.001 1.00 88.19 211 THR A CA 1
ATOM 1640 C C . THR A 1 211 ? -8.717 -1.155 20.767 1.00 88.19 211 THR A C 1
ATOM 1642 O O . THR A 1 211 ? -9.943 -1.196 20.878 1.00 88.19 211 THR A O 1
ATOM 1645 N N . ASP A 1 212 ? -8.113 -0.961 19.591 1.00 82.06 212 ASP A N 1
ATOM 1646 C CA . ASP A 1 212 ? -8.849 -0.706 18.337 1.00 82.06 212 ASP A CA 1
ATOM 1647 C C . ASP A 1 212 ? -9.775 -1.867 17.933 1.00 82.06 212 ASP A C 1
ATOM 1649 O O . ASP A 1 212 ? -10.736 -1.687 17.190 1.00 82.06 212 ASP A O 1
ATOM 1653 N N . ASP A 1 213 ? -9.509 -3.068 18.444 1.00 85.06 213 ASP A N 1
ATOM 1654 C CA . ASP A 1 213 ? -10.268 -4.280 18.155 1.00 85.06 213 ASP A CA 1
ATOM 1655 C C . ASP A 1 213 ? -11.565 -4.431 18.959 1.00 85.06 213 ASP A C 1
ATOM 1657 O O . ASP A 1 213 ? -12.391 -5.267 18.597 1.00 85.06 213 ASP A O 1
ATOM 1661 N N . LEU A 1 214 ? -11.786 -3.607 19.988 1.00 88.62 214 LEU A N 1
ATOM 1662 C CA . LEU A 1 214 ? -13.050 -3.580 20.736 1.00 88.62 214 LEU A CA 1
ATOM 1663 C C . LEU A 1 214 ? -14.200 -2.957 19.935 1.00 88.62 214 LEU A C 1
ATOM 1665 O O . LEU A 1 214 ? -15.367 -3.147 20.291 1.00 88.62 214 LEU A O 1
ATOM 1669 N N . GLY A 1 215 ? -13.873 -2.224 18.867 1.00 85.44 215 GLY A N 1
ATOM 1670 C CA . GLY A 1 215 ? -14.833 -1.462 18.081 1.00 85.44 215 GLY A CA 1
ATOM 1671 C C . GLY A 1 215 ? -15.476 -0.327 18.882 1.00 85.44 215 GLY A C 1
ATOM 1672 O O . GLY A 1 215 ? -14.858 0.278 19.763 1.00 85.44 215 GLY A O 1
ATOM 1673 N N . ASP A 1 216 ? -16.731 -0.030 18.555 1.00 87.75 216 ASP A N 1
ATOM 1674 C CA . ASP A 1 216 ? -17.523 0.959 19.279 1.00 87.75 216 ASP A CA 1
ATOM 1675 C C . ASP A 1 216 ? -18.009 0.350 20.603 1.00 87.75 216 ASP A C 1
ATOM 1677 O O . ASP A 1 216 ? -18.765 -0.623 20.609 1.00 87.75 216 ASP A O 1
ATOM 1681 N N . VAL A 1 217 ? -17.547 0.919 21.721 1.00 92.50 217 VAL A N 1
ATOM 1682 C CA . VAL A 1 217 ? -17.900 0.483 23.078 1.00 92.50 217 VAL A CA 1
ATOM 1683 C C . VAL A 1 217 ? -18.840 1.502 23.708 1.00 92.50 217 VAL A C 1
ATOM 1685 O O . VAL A 1 217 ? -18.475 2.662 23.911 1.00 92.50 217 VAL A O 1
ATOM 1688 N N . GLU A 1 218 ? -20.039 1.053 24.052 1.00 94.44 218 GLU A N 1
ATOM 1689 C CA . GLU A 1 218 ? -20.985 1.796 24.873 1.00 94.44 218 GLU A CA 1
ATOM 1690 C C . GLU A 1 218 ? -20.605 1.645 26.348 1.00 94.44 218 GLU A C 1
ATOM 1692 O O . GLU A 1 218 ? -20.321 0.542 26.821 1.00 94.44 218 GLU A O 1
ATOM 1697 N N . VAL A 1 219 ? -20.609 2.759 27.082 1.00 96.88 219 VAL A N 1
ATOM 1698 C CA . VAL A 1 219 ? -20.279 2.797 28.512 1.00 96.88 219 VAL A CA 1
ATOM 1699 C C . VAL A 1 219 ? -21.443 3.412 29.267 1.00 96.88 219 VAL A C 1
ATOM 1701 O O . VAL A 1 219 ? -21.880 4.521 28.942 1.00 96.88 219 VAL A O 1
ATOM 1704 N N . PHE A 1 220 ? -21.935 2.702 30.277 1.00 96.75 220 PHE A N 1
ATOM 1705 C CA . PHE A 1 220 ? -23.019 3.188 31.121 1.00 96.75 220 PHE A CA 1
ATOM 1706 C C . PHE A 1 220 ? -22.907 2.676 32.557 1.00 96.75 220 PHE A C 1
ATOM 1708 O O . PHE A 1 220 ? -22.331 1.625 32.837 1.00 96.75 220 PHE A O 1
ATOM 1715 N N . TRP A 1 221 ? -23.497 3.432 33.470 1.00 97.38 221 TRP A N 1
ATOM 1716 C CA . TRP A 1 221 ? -23.639 3.114 34.879 1.00 97.38 221 TRP A CA 1
ATOM 1717 C C . TRP A 1 221 ? -24.987 2.455 35.128 1.00 97.38 221 TRP A C 1
ATOM 1719 O O . TRP A 1 221 ? -26.009 2.898 34.605 1.00 97.38 221 TRP A O 1
ATOM 1729 N N . ILE A 1 222 ? -24.980 1.403 35.936 1.00 94.88 222 ILE A N 1
ATOM 1730 C CA . ILE A 1 222 ? -26.162 0.755 36.494 1.00 94.88 222 ILE A CA 1
ATOM 1731 C C . ILE A 1 222 ? -26.240 1.190 37.958 1.00 94.88 222 ILE A C 1
ATOM 1733 O O . ILE A 1 222 ? -25.288 0.996 38.719 1.00 94.88 222 ILE A O 1
ATOM 1737 N N . LEU A 1 223 ? -27.358 1.820 38.300 1.00 91.81 223 LEU A N 1
ATOM 1738 C CA . LEU A 1 223 ? -27.612 2.526 39.550 1.00 91.81 223 LEU A CA 1
ATOM 1739 C C . LEU A 1 223 ? -28.921 2.001 40.132 1.00 91.81 223 LEU A C 1
ATOM 1741 O O . LEU A 1 223 ? -29.971 2.524 39.773 1.00 91.81 223 LEU A O 1
ATOM 1745 N N . ASP A 1 224 ? -28.882 0.961 40.960 1.00 83.06 224 ASP A N 1
ATOM 1746 C CA . ASP A 1 224 ? -30.074 0.257 41.458 1.00 83.06 224 ASP A CA 1
ATOM 1747 C C . ASP A 1 224 ? -31.105 -0.029 40.327 1.00 83.06 224 ASP A C 1
ATOM 1749 O O . ASP A 1 224 ? -30.938 -0.992 39.577 1.00 83.06 224 ASP A O 1
ATOM 1753 N N . ASP A 1 225 ? -32.105 0.843 40.130 1.00 81.31 225 ASP A N 1
ATOM 1754 C CA . ASP A 1 225 ? -33.159 0.737 39.104 1.00 81.31 225 ASP A CA 1
ATOM 1755 C C . ASP A 1 225 ? -32.964 1.606 37.835 1.00 81.31 225 ASP A C 1
ATOM 1757 O O . ASP A 1 225 ? -33.798 1.574 36.923 1.00 81.31 225 ASP A O 1
ATOM 1761 N N . ARG A 1 226 ? -31.899 2.416 37.739 1.00 88.81 226 ARG A N 1
ATOM 1762 C CA . ARG A 1 226 ? -31.667 3.359 36.623 1.00 88.81 226 ARG A CA 1
ATOM 1763 C C . ARG A 1 226 ? -30.352 3.115 35.879 1.00 88.81 226 ARG A C 1
ATOM 1765 O O . ARG A 1 226 ? -29.434 2.462 36.373 1.00 88.81 226 ARG A O 1
ATOM 1772 N N . ARG A 1 227 ? -30.273 3.654 34.656 1.00 92.69 227 ARG A N 1
ATOM 1773 C CA . ARG A 1 227 ? -29.063 3.640 33.820 1.00 92.69 227 ARG A CA 1
ATOM 1774 C C . ARG A 1 227 ? -28.668 5.043 33.393 1.00 92.69 227 ARG A C 1
ATOM 1776 O O . ARG A 1 227 ? -29.527 5.818 32.978 1.00 92.69 227 ARG A O 1
ATOM 1783 N N . GLU A 1 228 ? -27.374 5.329 33.440 1.00 94.75 228 GLU A N 1
ATOM 1784 C CA . GLU A 1 228 ? -26.806 6.601 32.986 1.00 94.75 228 GLU A CA 1
ATOM 1785 C C . GLU A 1 228 ? -25.631 6.365 32.039 1.00 94.75 228 GLU A C 1
ATOM 1787 O O . GLU A 1 228 ? -24.699 5.638 32.366 1.00 94.75 228 GLU A O 1
ATOM 1792 N N . ASN A 1 229 ? -25.657 6.981 30.858 1.00 94.94 229 ASN A N 1
ATOM 1793 C CA . ASN A 1 229 ? -24.583 6.835 29.877 1.00 94.94 229 ASN A CA 1
ATOM 1794 C C . ASN A 1 229 ? -23.399 7.738 30.226 1.00 94.94 229 ASN A C 1
ATOM 1796 O O . ASN A 1 229 ? -23.584 8.903 30.577 1.00 94.94 229 ASN A O 1
ATOM 1800 N N . GLY A 1 230 ? -22.185 7.231 30.033 1.00 95.12 230 GLY A N 1
ATOM 1801 C CA . GLY A 1 230 ? -20.963 8.007 30.203 1.00 95.12 230 GLY A CA 1
ATOM 1802 C C . GLY A 1 230 ? -19.852 7.233 30.898 1.00 95.12 230 GLY A C 1
ATOM 1803 O O . GLY A 1 230 ? -20.075 6.241 31.585 1.00 95.12 230 GLY A O 1
ATOM 1804 N N . THR A 1 231 ? -18.625 7.716 30.727 1.00 96.06 231 THR A N 1
ATOM 1805 C CA . THR A 1 231 ? -17.427 7.151 31.367 1.00 96.06 231 THR A CA 1
ATOM 1806 C C . THR A 1 231 ? -17.226 7.644 32.795 1.00 96.06 231 THR A C 1
ATOM 1808 O O . THR A 1 231 ? -16.450 7.056 33.545 1.00 96.06 231 THR A O 1
ATOM 1811 N N . GLU A 1 232 ? -17.917 8.713 33.182 1.00 97.06 232 GLU A N 1
ATOM 1812 C CA . GLU A 1 232 ? -17.836 9.319 34.505 1.00 97.06 232 GLU A CA 1
ATOM 1813 C C . GLU A 1 232 ? -19.232 9.515 35.085 1.00 97.06 232 GLU A C 1
ATOM 1815 O O . GLU A 1 232 ? -20.170 9.835 34.357 1.00 97.06 232 GLU A O 1
ATOM 1820 N N . LEU A 1 233 ? -19.343 9.354 36.400 1.00 96.75 233 LEU A N 1
ATOM 1821 C CA . LEU A 1 233 ? -20.550 9.629 37.166 1.00 96.75 233 LEU A CA 1
ATOM 1822 C C . LEU A 1 233 ? -20.206 10.530 38.349 1.00 96.75 233 LEU A C 1
ATOM 1824 O O . LEU A 1 233 ? -19.285 10.251 39.116 1.00 96.75 233 LEU A O 1
ATOM 1828 N N . GLN A 1 234 ? -20.954 11.614 38.508 1.00 95.69 234 GLN A N 1
ATOM 1829 C CA . GLN A 1 234 ? -20.782 12.553 39.614 1.00 95.69 234 GLN A CA 1
ATOM 1830 C C . GLN A 1 234 ? -21.778 12.212 40.722 1.00 95.69 234 GLN A C 1
ATOM 1832 O O . GLN A 1 234 ? -22.982 12.229 40.483 1.00 95.69 234 GLN A O 1
ATOM 1837 N N . ILE A 1 235 ? -21.286 11.951 41.934 1.00 94.75 235 ILE A N 1
ATOM 1838 C CA . ILE A 1 235 ? -22.124 11.646 43.101 1.00 94.75 235 ILE A CA 1
ATOM 1839 C C . ILE A 1 235 ? -21.869 12.637 44.238 1.00 94.75 235 ILE A C 1
ATOM 1841 O O . ILE A 1 235 ? -20.751 13.114 44.443 1.00 94.75 235 ILE A O 1
ATOM 1845 N N . THR A 1 236 ? -22.914 12.948 44.995 1.00 94.50 236 THR A N 1
ATOM 1846 C CA . THR A 1 236 ? -22.885 13.808 46.191 1.00 94.50 236 THR A CA 1
ATOM 1847 C C . THR A 1 236 ? -23.430 13.069 47.414 1.00 94.50 236 THR A C 1
ATOM 1849 O O . THR A 1 236 ? -23.977 11.975 47.284 1.00 94.50 236 THR A O 1
ATOM 1852 N N . LYS A 1 237 ? -23.347 13.674 48.608 1.00 90.75 237 LYS A N 1
ATOM 1853 C CA . LYS A 1 237 ? -23.977 13.139 49.837 1.00 90.75 237 LYS A CA 1
ATOM 1854 C C . LYS A 1 237 ? -25.492 12.908 49.733 1.00 90.75 237 LYS A C 1
ATOM 1856 O O . LYS A 1 237 ? -26.045 12.205 50.568 1.00 90.75 237 LYS A O 1
ATOM 1861 N N . GLU A 1 238 ? -26.160 13.509 48.751 1.00 91.56 238 GLU A N 1
ATOM 1862 C CA . GLU A 1 238 ? -27.600 13.340 48.515 1.00 91.56 238 GLU A CA 1
ATOM 1863 C C . GLU A 1 238 ? -27.918 12.104 47.655 1.00 91.56 238 GLU A C 1
ATOM 1865 O O . GLU A 1 238 ? -29.080 11.714 47.547 1.00 91.56 238 GLU A O 1
ATOM 1870 N N . THR A 1 239 ? -26.892 11.491 47.054 1.00 90.62 239 THR A N 1
ATOM 1871 C CA . THR A 1 239 ? -26.999 10.272 46.238 1.00 90.62 239 THR A CA 1
ATOM 1872 C C . THR A 1 239 ? -27.421 9.116 47.132 1.00 90.62 239 THR A C 1
ATOM 1874 O O . THR A 1 239 ? -26.734 8.813 48.110 1.00 90.62 239 THR A O 1
ATOM 1877 N N . LYS A 1 240 ? -28.559 8.495 46.817 1.00 90.12 240 LYS A N 1
ATOM 1878 C CA . LYS A 1 240 ? -29.176 7.460 47.661 1.00 90.12 240 LYS A CA 1
ATOM 1879 C C . LYS A 1 240 ? -28.747 6.052 47.279 1.00 90.12 240 LYS A C 1
ATOM 1881 O O . LYS A 1 240 ? -28.916 5.146 48.083 1.00 90.12 240 LYS A O 1
ATOM 1886 N N . GLU A 1 241 ? -28.210 5.898 46.077 1.00 91.19 241 GLU A N 1
ATOM 1887 C CA . GLU A 1 241 ? -27.753 4.632 45.531 1.00 91.19 241 GLU A CA 1
ATOM 1888 C C . GLU A 1 241 ? -26.708 4.000 46.450 1.00 91.19 241 GLU A C 1
ATOM 1890 O O . GLU A 1 241 ? -25.708 4.629 46.821 1.00 91.19 241 GLU A O 1
ATOM 1895 N N . GLU A 1 242 ? -26.946 2.747 46.829 1.00 90.94 242 GLU A N 1
ATOM 1896 C CA . GLU A 1 242 ? -26.049 1.993 47.711 1.00 90.94 242 GLU A CA 1
ATOM 1897 C C . GLU A 1 242 ? -24.822 1.491 46.972 1.00 90.94 242 GLU A C 1
ATOM 1899 O O . GLU A 1 242 ? -23.726 1.403 47.545 1.00 90.94 242 GLU A O 1
ATOM 1904 N N . THR A 1 243 ? -24.999 1.180 45.692 1.00 93.25 243 THR A N 1
ATOM 1905 C CA . THR A 1 243 ? -23.982 0.531 44.885 1.00 93.25 243 THR A CA 1
ATOM 1906 C C . THR A 1 243 ? -23.945 1.080 43.468 1.00 93.25 243 THR A C 1
ATOM 1908 O O . THR A 1 243 ? -24.918 1.612 42.937 1.00 93.25 243 THR A O 1
ATOM 1911 N N . PHE A 1 244 ? -22.767 0.972 42.863 1.00 95.19 244 PHE A N 1
ATOM 1912 C CA . PHE A 1 244 ? -22.487 1.450 41.521 1.00 95.19 244 PHE A CA 1
ATOM 1913 C C . PHE A 1 244 ? -21.826 0.331 40.728 1.00 95.19 244 PHE A C 1
ATOM 1915 O O . PHE A 1 244 ? -20.811 -0.233 41.154 1.00 95.19 244 PHE A O 1
ATOM 1922 N N . ILE A 1 245 ? -22.369 0.037 39.551 1.00 97.12 245 ILE A N 1
ATOM 1923 C CA . ILE A 1 245 ? -21.760 -0.874 38.581 1.00 97.12 245 ILE A CA 1
ATOM 1924 C C . ILE A 1 245 ? -21.541 -0.090 37.292 1.00 97.12 245 ILE A C 1
ATOM 1926 O O . ILE A 1 245 ? -22.460 0.553 36.793 1.00 97.12 245 ILE A O 1
ATOM 1930 N N . CYS A 1 246 ? -20.338 -0.157 36.732 1.00 97.44 246 CYS A N 1
ATOM 1931 C CA . CYS A 1 246 ? -20.120 0.271 35.357 1.00 97.44 246 CYS A CA 1
ATOM 1932 C C . CYS A 1 246 ? -20.223 -0.937 34.429 1.00 97.44 246 CYS A C 1
ATOM 1934 O O . CYS A 1 246 ? -19.656 -1.992 34.720 1.00 97.44 246 CYS A O 1
ATOM 1936 N N . SER A 1 247 ? -20.905 -0.766 33.304 1.00 97.25 247 SER A N 1
ATOM 1937 C CA . SER A 1 247 ? -21.035 -1.764 32.253 1.00 97.25 247 SER A CA 1
ATOM 1938 C C . SER A 1 247 ? -20.406 -1.261 30.959 1.00 97.25 247 SER A C 1
ATOM 1940 O O . SER A 1 247 ? -20.583 -0.101 30.572 1.00 97.25 247 SER A O 1
ATOM 1942 N N . LEU A 1 248 ? -19.675 -2.153 30.296 1.00 97.38 248 LEU A N 1
ATOM 1943 C CA . LEU A 1 248 ? -19.244 -1.984 28.916 1.00 97.38 248 LEU A CA 1
ATOM 1944 C C . LEU A 1 248 ? -20.102 -2.875 28.031 1.00 97.38 248 LEU A C 1
ATOM 1946 O O . LEU A 1 248 ? -20.395 -4.018 28.389 1.00 97.38 248 LEU A O 1
ATOM 1950 N N . ASN A 1 249 ? -20.467 -2.367 26.863 1.00 94.06 249 ASN A N 1
ATOM 1951 C CA . ASN A 1 249 ? -21.213 -3.120 25.871 1.00 94.06 249 ASN A CA 1
ATOM 1952 C C . ASN A 1 249 ? -20.640 -2.873 24.477 1.00 94.06 249 ASN A C 1
ATOM 1954 O O . ASN A 1 249 ? -20.318 -1.744 24.111 1.00 94.06 249 ASN A O 1
ATOM 1958 N N . ASN A 1 250 ? -20.525 -3.937 23.698 1.00 91.06 250 ASN A N 1
ATOM 1959 C CA . ASN A 1 250 ? -20.274 -3.867 22.267 1.00 91.06 250 ASN A CA 1
ATOM 1960 C C . ASN A 1 250 ? -21.141 -4.923 21.555 1.00 91.06 250 ASN A C 1
ATOM 1962 O O . ASN A 1 250 ? -21.805 -5.723 22.216 1.00 91.06 250 ASN A O 1
ATOM 1966 N N . PRO A 1 251 ? -21.158 -4.978 20.212 1.00 85.25 251 PRO A N 1
ATOM 1967 C CA . PRO A 1 251 ? -22.038 -5.897 19.486 1.00 85.25 251 PRO A CA 1
ATOM 1968 C C . PRO A 1 251 ? -21.877 -7.393 19.811 1.00 85.25 251 PRO A C 1
ATOM 1970 O O . PRO A 1 251 ? -22.754 -8.174 19.443 1.00 85.25 251 PRO A O 1
ATOM 1973 N N . VAL A 1 252 ? -20.777 -7.809 20.455 1.00 86.75 252 VAL A N 1
ATOM 1974 C CA . VAL A 1 252 ? -20.482 -9.222 20.751 1.00 86.75 252 VAL A CA 1
ATOM 1975 C C . VAL A 1 252 ? -20.604 -9.589 22.230 1.00 86.75 252 VAL A C 1
ATOM 1977 O O . VAL A 1 252 ? -20.693 -10.774 22.546 1.00 86.75 252 VAL A O 1
ATOM 1980 N N . SER A 1 253 ? -20.571 -8.621 23.148 1.00 93.12 253 SER A N 1
ATOM 1981 C CA . SER A 1 253 ? -20.502 -8.903 24.585 1.00 93.12 253 SER A CA 1
ATOM 1982 C C . SER A 1 253 ? -20.892 -7.707 25.447 1.00 93.12 253 SER A C 1
ATOM 1984 O O . SER A 1 253 ? -20.750 -6.555 25.041 1.00 93.12 253 SER A O 1
ATOM 1986 N N . SER A 1 254 ? -21.303 -8.003 26.678 1.00 95.06 254 SER A N 1
ATOM 1987 C CA . SER A 1 254 ? -21.475 -7.023 27.745 1.00 95.06 254 SER A CA 1
ATOM 1988 C C . SER A 1 254 ? -20.769 -7.531 28.995 1.00 95.06 254 SER A C 1
ATOM 1990 O O . SER A 1 254 ? -20.885 -8.712 29.323 1.00 95.06 254 SER A O 1
ATOM 1992 N N . GLU A 1 255 ? -20.039 -6.649 29.673 1.00 97.56 255 GLU A N 1
ATOM 1993 C CA . GLU A 1 255 ? -19.254 -6.994 30.856 1.00 97.56 255 GLU A CA 1
ATOM 1994 C C . GLU A 1 255 ? -19.391 -5.909 31.929 1.00 97.56 255 GLU A C 1
ATOM 1996 O O . GLU A 1 255 ? -19.312 -4.710 31.651 1.00 97.56 255 GLU A O 1
ATOM 2001 N N . ASN A 1 256 ? -19.575 -6.344 33.176 1.00 96.94 256 ASN A N 1
ATOM 2002 C CA . ASN A 1 256 ? -19.811 -5.467 34.319 1.00 96.94 256 ASN A CA 1
ATOM 2003 C C . ASN A 1 256 ? -18.583 -5.384 35.225 1.00 96.94 256 ASN A C 1
ATOM 2005 O O . ASN A 1 256 ? -17.869 -6.367 35.446 1.00 96.94 256 ASN A O 1
ATOM 2009 N N . SER A 1 257 ? -18.373 -4.218 35.830 1.00 97.12 257 SER A N 1
ATOM 2010 C CA . SER A 1 257 ? -17.374 -4.053 36.878 1.00 97.12 257 SER A CA 1
ATOM 2011 C C . SER A 1 257 ? -17.744 -4.877 38.107 1.00 97.12 257 SER A C 1
ATOM 2013 O O . SER A 1 257 ? -18.874 -5.332 38.286 1.00 97.12 257 SER A O 1
ATOM 2015 N N . THR A 1 258 ? -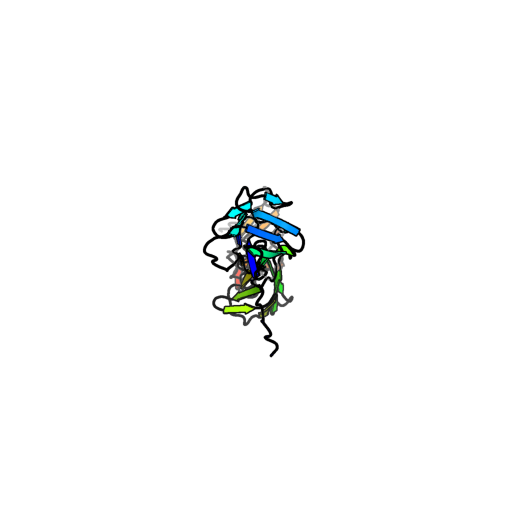16.788 -5.030 39.019 1.00 96.19 258 THR A N 1
ATOM 2016 C CA . THR A 1 258 ? -17.162 -5.329 40.403 1.00 96.19 258 THR A CA 1
ATOM 2017 C C . THR A 1 258 ? -18.039 -4.203 40.941 1.00 96.19 258 THR A C 1
ATOM 2019 O O . THR A 1 258 ? -17.780 -3.031 40.653 1.00 96.19 258 THR A O 1
ATOM 2022 N N . GLU A 1 259 ? -19.046 -4.568 41.721 1.00 95.38 259 GLU A N 1
ATOM 2023 C CA . GLU A 1 259 ? -19.909 -3.630 42.429 1.00 95.38 259 GLU A CA 1
ATOM 2024 C C . GLU A 1 259 ? -19.081 -2.751 43.377 1.00 95.38 259 GLU A C 1
ATOM 2026 O O . GLU A 1 259 ? -18.283 -3.252 44.178 1.00 95.38 259 GLU A O 1
ATOM 2031 N N . LEU A 1 260 ? -19.239 -1.433 43.261 1.00 95.00 260 LEU A N 1
ATOM 2032 C CA . LEU A 1 260 ? -18.640 -0.464 44.169 1.00 95.00 260 LEU A CA 1
ATOM 2033 C C . LEU A 1 260 ? -19.704 0.010 45.155 1.00 95.00 260 LEU A C 1
ATOM 2035 O O . LEU A 1 260 ? -20.672 0.651 44.757 1.00 95.00 260 LEU A O 1
ATOM 2039 N N . LYS A 1 261 ? -19.491 -0.234 46.450 1.00 93.81 261 LYS A N 1
ATOM 2040 C CA . LYS A 1 261 ? -20.300 0.393 47.502 1.00 93.81 261 LYS A CA 1
ATOM 2041 C C . LYS A 1 261 ? -20.090 1.899 47.503 1.00 93.81 261 LYS A C 1
ATOM 2043 O O . LYS A 1 261 ? -18.957 2.355 47.340 1.00 93.81 261 LYS A O 1
ATOM 2048 N N . ASN A 1 262 ? -21.156 2.649 47.749 1.00 92.56 262 ASN A N 1
ATOM 2049 C CA . ASN A 1 262 ? -21.112 4.101 47.779 1.00 92.56 262 ASN A CA 1
ATOM 2050 C C . ASN A 1 262 ? -20.017 4.611 48.741 1.00 92.56 262 ASN A C 1
ATOM 2052 O O . ASN A 1 262 ? -20.128 4.425 49.956 1.00 92.56 262 ASN A O 1
ATOM 2056 N N . PRO A 1 263 ? -18.961 5.273 48.233 1.00 91.50 263 PRO A N 1
ATOM 2057 C CA . PRO A 1 263 ? -17.848 5.736 49.060 1.00 91.50 263 PRO A CA 1
ATOM 2058 C C . PRO A 1 263 ? -18.231 6.902 49.987 1.00 91.50 263 PRO A C 1
ATOM 2060 O O . PRO A 1 263 ? -17.469 7.235 50.900 1.00 91.50 263 PRO A O 1
ATOM 2063 N N . LEU A 1 264 ? -19.396 7.519 49.758 1.00 90.12 264 LEU A N 1
ATOM 2064 C CA . LEU A 1 264 ? -19.968 8.569 50.596 1.00 90.12 264 LEU A CA 1
ATOM 2065 C C . LEU A 1 264 ? -20.855 8.015 51.723 1.00 90.12 264 LEU A C 1
ATOM 2067 O O . LEU A 1 264 ? -21.128 8.754 52.670 1.00 90.12 264 LEU A O 1
ATOM 2071 N N . PHE A 1 265 ? -21.245 6.731 51.686 1.00 83.75 265 PHE A N 1
ATOM 2072 C CA . PHE A 1 265 ? -21.908 6.088 52.821 1.00 83.75 265 PHE A CA 1
ATOM 2073 C C . PHE A 1 265 ? -20.882 5.748 53.907 1.00 83.75 265 PHE A C 1
ATOM 2075 O O . PHE A 1 265 ? -20.137 4.771 53.834 1.00 83.75 265 PHE A O 1
ATOM 2082 N N . SER A 1 266 ? -20.843 6.566 54.958 1.00 60.00 266 SER A N 1
ATOM 2083 C CA . SER A 1 266 ? -20.248 6.165 56.228 1.00 60.00 266 SER A CA 1
ATOM 2084 C C . SER A 1 266 ? -21.191 5.168 56.889 1.00 60.00 266 SER A C 1
ATOM 2086 O O . SER A 1 266 ? -22.298 5.546 57.261 1.00 60.00 266 SER A O 1
ATOM 2088 N N . GLY A 1 267 ? -20.778 3.907 57.024 1.00 51.62 267 GLY A N 1
ATOM 2089 C CA . GLY A 1 267 ? -21.548 2.932 57.785 1.00 51.62 267 GLY A CA 1
ATOM 2090 C C . GLY A 1 267 ? -21.799 3.454 59.198 1.00 51.62 267 GLY A C 1
ATOM 2091 O O . GLY A 1 267 ? -20.859 3.611 59.975 1.00 51.62 267 GLY A O 1
ATOM 2092 N N . GLU A 1 268 ? -23.058 3.715 59.539 1.00 44.34 268 GLU A N 1
ATOM 2093 C CA . GLU A 1 268 ? -23.474 3.654 60.932 1.00 44.34 268 GLU A CA 1
ATOM 2094 C C . GLU A 1 268 ? -23.328 2.193 61.353 1.00 44.34 268 GLU A C 1
ATOM 2096 O O . GLU A 1 268 ? -24.158 1.340 61.047 1.00 44.34 268 GLU A O 1
ATOM 2101 N N . SER A 1 269 ? -22.228 1.878 62.030 1.00 41.56 269 SER A N 1
ATOM 2102 C CA . SER A 1 269 ? -22.136 0.671 62.838 1.00 41.56 269 SER A CA 1
ATOM 2103 C C . SER A 1 269 ? -23.081 0.828 64.032 1.00 41.56 269 SER A C 1
ATOM 2105 O O . SER A 1 269 ? -22.644 1.158 65.135 1.00 41.56 269 SER A O 1
ATOM 2107 N N . SER A 1 270 ? -24.379 0.628 63.818 1.00 45.59 270 SER A N 1
ATOM 2108 C CA . SER A 1 270 ? -25.347 0.394 64.887 1.00 45.59 270 SER A CA 1
ATOM 2109 C C . SER A 1 270 ? -25.314 -1.089 65.265 1.00 45.59 270 SER A C 1
ATOM 2111 O O . SER A 1 270 ? -26.216 -1.865 64.966 1.00 45.59 270 SER A O 1
ATOM 2113 N N . CYS A 1 271 ? -24.238 -1.503 65.937 1.00 38.03 271 CYS A N 1
ATOM 2114 C CA . CYS A 1 271 ? -24.321 -2.682 66.794 1.00 38.03 271 CYS A CA 1
ATOM 2115 C C . CYS A 1 271 ? -24.991 -2.239 68.101 1.00 38.03 271 CYS A C 1
ATOM 2117 O O . CYS A 1 271 ? -24.348 -1.597 68.934 1.00 38.03 271 CYS A O 1
ATOM 2119 N N . LEU A 1 272 ? -26.289 -2.528 68.219 1.00 38.81 272 LEU A N 1
ATOM 2120 C CA . LEU A 1 272 ? -27.007 -2.623 69.494 1.00 38.81 272 LEU A CA 1
ATOM 2121 C C . LEU A 1 272 ? -26.686 -3.958 70.175 1.00 38.81 272 LEU A C 1
ATOM 2123 O O . LEU A 1 272 ? -26.535 -4.963 69.443 1.00 38.81 272 LEU A O 1
#

Solvent-accessible surface area (backbone atoms only — not comparable to full-atom values): 15601 Å² total; per-residue (Å²): 135,85,82,80,77,81,76,78,72,48,71,46,76,40,44,55,60,37,70,50,75,49,64,60,88,62,85,63,93,72,56,53,26,38,36,36,25,47,65,98,38,71,33,34,36,30,73,77,61,76,76,46,56,31,85,88,37,65,61,64,48,51,70,42,67,74,70,56,29,41,34,40,42,61,34,47,67,84,72,34,44,45,35,36,36,27,49,70,87,43,78,45,78,51,34,35,38,42,42,25,48,71,56,64,72,32,43,78,48,83,50,61,48,95,84,55,53,40,33,42,40,38,54,46,68,92,84,56,84,45,41,62,76,66,47,45,28,35,38,45,74,95,43,77,45,80,44,57,58,50,78,46,41,71,82,56,79,58,60,39,42,30,42,33,38,34,32,96,70,32,69,28,57,25,74,79,39,66,36,82,71,64,41,50,67,58,66,71,31,43,77,48,79,50,60,48,96,84,53,53,40,33,43,37,36,56,42,69,91,87,55,87,56,40,56,73,66,47,42,28,35,44,41,88,94,47,77,47,79,43,55,61,46,81,44,44,71,84,58,80,59,62,42,40,30,40,34,38,34,36,100,76,32,72,27,58,24,73,76,38,67,39,89,65,63,74,79,79,83,80,81,126

Sequence (272 aa):
LLFNFCFTEKTTDVLKGSSVVLSPDDAETSIISITWKHGADLAADSFGGNTTFYRIFNDGCSLNTKTGELTINDVRPEHGGEYTPEVNGKILSAQKLRVLSPVPKPRITPDCNPEKTKCTLTCSFDRTDDLGDVEVFWILDDRREKGTEIQITKDTKEKTFICSLKNPVSSENSTELKNPLHPTPVPKPRITPDCNPEKTKCTLTCSFNRTDDLGDVEVFWILDDRRENGTELQITKETKEETFICSLNNPVSSENSTELKNPLFSGESSCL

Organism: NCBI:txid183150

InterPro domains:
  IPR007110 Immunoglobulin-like domain [PS50835] (106-182)
  IPR007110 Immunoglobulin-like domain [PS50835] (189-258)
  IPR013783 Immunoglobulin-like fold [G3DSA:2.60.40.10] (10-99)
  IPR013783 Immunoglobulin-like fold [G3DSA:2.60.40.10] (101-180)
  IPR013783 Immunoglobulin-like fold [G3DSA:2.60.40.10] (184-263)
  IPR015631 CD2/SLAM family receptor [PTHR12080] (13-176)
  IPR036179 Immunoglobulin-like domain superfamily [SSF48726] (11-92)
  IPR036179 Immunoglobulin-like domain superfamily [SSF48726] (103-176)
  IPR036179 Immunoglobulin-like domain superfamily [SSF48726] (185-259)

Secondary structure (DSSP, 8-state):
---------EEEEEETTS-EEE--S---S--SEEEEEETTEEEEEEESS--EE-GGGSSSEEE-TTT-PEEESS-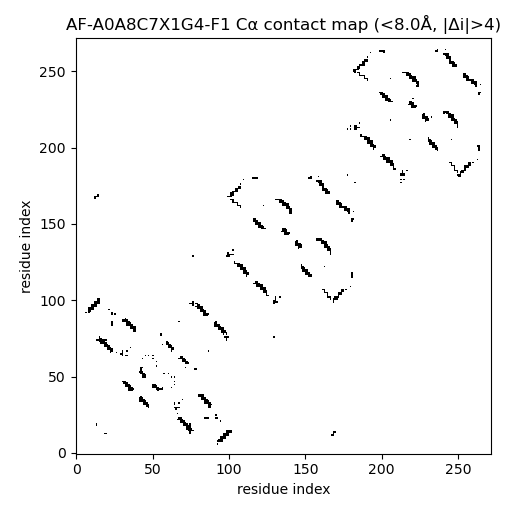-GGG-EEEEEEETTEE---EEEEEEPPPPPPEEEEEE-TTSSEEEEEEE----GGG-S-EEEEEETTEEEESSEEEEETT----EEEEEEEETTEEEEPPPEE-TTSPPPPPPPEEEEEE-TTSSEEEEEEE----GGG-S-EEEEEETTEEEESSEEEEETT---SEEEEEEEETTEEEEPPPEE-TT--------